Protein AF-A0A9D6YA92-F1 (afdb_monomer_lite)

Radius of gyration: 35.5 Å; chains: 1; bounding box: 103×63×86 Å

Foldseek 3Di:
DPDPPVVVVVVVVVVVVVVVVVVVPPDDDDQPPQVVVVVVLVVCQVVVNDFAKDFDDDPNRTSDIDGHFFLDDDPVDGHGDDPPRDDDPPPVVVVVVVVVVVVCVVVVVFPQQDFQCVPCVVDPPSRVHGNVCVNVVPDDPPDPPVVPPPVPPPPDDPDDDDDDDDDDDDPDDDDPDDDDDDDDDDDDDDDD

pLDDT: mean 71.87, std 22.23, range [30.33, 97.62]

Secondary structure (DSSP, 8-state):
---THHHHHHHHHHHHHHHHHHHTT---PPPP-HHHHHHHHHHHHHTT---EEEEEEETTEEEEEEEESEEEEETTEEEEP-TT-----GGGHHHHHHHHHHHHHHTTS--TT-BGGGT-TTSTTGGG-BHHHHHTT------GGGT-------S---------------TT--------------------

Sequence (192 aa):
MKSPLLFRRLARWVCATLASVAWFTTGFAQAPDKAKLDQFFDRLAEKNKAMGSLAIVKDGTVVYTRAIGFSQINGTGKKPLTAASRFRIGSITKTFTVAMIFQLVEEGKLKLTDTLDKFVPQIPNASKITIAHILAHRRFWTNTSAFTRTPTLPRNSRSPGRAGRFSFSLPGHPLFRSRRRHRINFKSKVRS

Structure (mmCIF, N/CA/C/O backbone):
data_AF-A0A9D6YA92-F1
#
_entry.id   AF-A0A9D6YA92-F1
#
loop_
_atom_site.group_PDB
_atom_site.id
_atom_site.type_symbol
_atom_site.label_atom_id
_atom_site.label_alt_id
_atom_site.label_comp_id
_atom_site.label_asym_id
_atom_site.label_entity_id
_atom_site.label_seq_id
_atom_site.pdbx_PDB_ins_code
_atom_site.Cartn_x
_atom_site.Cartn_y
_atom_site.Cartn_z
_atom_site.occupancy
_atom_site.B_iso_or_equiv
_atom_site.auth_seq_id
_atom_site.auth_comp_id
_atom_site.auth_asym_id
_atom_site.auth_atom_id
_atom_site.pdbx_PDB_model_num
ATOM 1 N N . MET A 1 1 ? -53.532 -23.625 -45.185 1.00 50.09 1 MET A N 1
ATOM 2 C CA . MET A 1 1 ? -52.080 -23.832 -45.405 1.00 50.09 1 MET A CA 1
ATOM 3 C C . MET A 1 1 ? -51.395 -22.474 -45.537 1.00 50.09 1 MET A C 1
ATOM 5 O O . MET A 1 1 ? -51.577 -21.813 -46.547 1.00 50.09 1 MET A O 1
ATOM 9 N N . LYS A 1 2 ? -50.692 -22.000 -44.496 1.00 51.19 2 LYS A N 1
ATOM 10 C CA . LYS A 1 2 ? -49.964 -20.715 -44.522 1.00 51.19 2 LYS A CA 1
ATOM 11 C C . LYS A 1 2 ? -48.587 -20.945 -45.158 1.00 51.19 2 LYS A C 1
ATOM 13 O O . LYS A 1 2 ? -47.850 -21.824 -44.726 1.00 51.19 2 LYS A O 1
ATOM 18 N N . SER A 1 3 ? -48.283 -20.206 -46.221 1.00 57.00 3 SER A N 1
ATOM 19 C CA . SER A 1 3 ? -47.127 -20.426 -47.097 1.00 57.00 3 SER A CA 1
ATOM 20 C C . SER A 1 3 ? -45.773 -20.331 -46.357 1.00 57.00 3 SER A C 1
ATOM 22 O O . SER A 1 3 ? -45.516 -19.307 -45.714 1.00 57.00 3 SER A O 1
ATOM 24 N N . PRO A 1 4 ? -44.859 -21.311 -46.514 1.00 64.31 4 PRO A N 1
ATOM 25 C CA . PRO A 1 4 ? -43.571 -21.396 -45.799 1.00 64.31 4 PRO A CA 1
ATOM 26 C C . PRO A 1 4 ? -42.552 -20.300 -46.175 1.00 64.31 4 PRO A C 1
ATOM 28 O O . PRO A 1 4 ? -41.481 -20.192 -45.578 1.00 64.31 4 PRO A O 1
ATOM 31 N N . LEU A 1 5 ? -42.872 -19.460 -47.162 1.00 61.38 5 LEU A N 1
ATOM 32 C CA . LEU A 1 5 ? -41.989 -18.409 -47.671 1.00 61.38 5 LEU A CA 1
ATOM 33 C C . LEU A 1 5 ? -41.922 -17.172 -46.758 1.00 61.38 5 LEU A C 1
ATOM 35 O O . LEU A 1 5 ? -40.877 -16.526 -46.693 1.00 61.38 5 LEU A O 1
ATOM 39 N N . LEU A 1 6 ? -42.990 -16.867 -46.010 1.00 61.12 6 LEU A N 1
ATOM 40 C CA . LEU A 1 6 ? -43.020 -15.730 -45.075 1.00 61.12 6 LEU A CA 1
ATOM 41 C C . LEU A 1 6 ? -42.161 -15.986 -43.827 1.00 61.12 6 LEU A C 1
ATOM 43 O O . LEU A 1 6 ? -41.454 -15.088 -43.373 1.00 61.12 6 LEU A O 1
ATOM 47 N N . PHE A 1 7 ? -42.133 -17.229 -43.338 1.00 59.91 7 PHE A N 1
ATOM 48 C CA . PHE A 1 7 ? -41.326 -17.632 -42.181 1.00 59.91 7 PHE A CA 1
ATOM 49 C C . PHE A 1 7 ? -39.818 -17.513 -42.458 1.00 59.91 7 PHE A C 1
ATOM 51 O O . PHE A 1 7 ? -39.062 -17.002 -41.636 1.00 59.91 7 PHE A O 1
ATOM 58 N N . ARG A 1 8 ? -39.384 -17.879 -43.674 1.00 62.69 8 ARG A N 1
ATOM 59 C CA . ARG A 1 8 ? -37.981 -17.742 -44.110 1.00 62.69 8 ARG A CA 1
ATOM 60 C C . ARG A 1 8 ? -37.545 -16.284 -44.261 1.00 62.69 8 ARG A C 1
ATOM 62 O O . ARG A 1 8 ? -36.366 -15.985 -44.089 1.00 62.69 8 ARG A O 1
ATOM 69 N N . ARG A 1 9 ? -38.476 -15.382 -44.593 1.00 65.12 9 ARG A N 1
ATOM 70 C CA . ARG A 1 9 ? -38.207 -13.941 -44.684 1.00 65.12 9 ARG A CA 1
ATOM 71 C C . ARG A 1 9 ? -38.096 -13.317 -43.295 1.00 65.12 9 ARG A C 1
ATOM 73 O O . ARG A 1 9 ? -37.108 -12.637 -43.052 1.00 65.12 9 ARG A O 1
ATOM 80 N N . LEU A 1 10 ? -39.014 -13.618 -42.373 1.00 66.88 10 LEU A N 1
ATOM 81 C CA . LEU A 1 10 ? -38.940 -13.123 -40.991 1.00 66.88 10 LEU A CA 1
ATOM 82 C C . LEU A 1 10 ? -37.671 -13.597 -40.264 1.00 66.88 10 LEU A C 1
ATOM 84 O O . LEU A 1 10 ? -37.001 -12.796 -39.621 1.00 66.88 10 LEU A O 1
ATOM 88 N N . ALA A 1 11 ? -37.296 -14.870 -40.429 1.00 71.69 11 ALA A N 1
ATOM 89 C CA . ALA A 1 11 ? -36.099 -15.433 -39.803 1.00 71.69 11 ALA A CA 1
ATOM 90 C C . ALA A 1 11 ? -34.804 -14.714 -40.231 1.00 71.69 11 ALA A C 1
ATOM 92 O O . ALA A 1 11 ? -33.915 -14.510 -39.409 1.00 71.69 11 ALA A O 1
ATOM 93 N N . ARG A 1 12 ? -34.707 -14.259 -41.492 1.00 69.31 12 ARG A N 1
ATOM 94 C CA . ARG A 1 12 ? -33.544 -13.485 -41.966 1.00 69.31 12 ARG A CA 1
ATOM 95 C C . ARG A 1 12 ? -33.445 -12.109 -41.317 1.00 69.31 12 ARG A C 1
ATOM 97 O O . ARG A 1 12 ? -32.342 -11.703 -40.975 1.00 69.31 12 ARG A O 1
ATOM 104 N N . TRP A 1 13 ? -34.566 -11.412 -41.131 1.00 74.62 13 TRP A N 1
ATOM 105 C CA . TRP A 1 13 ? -34.573 -10.101 -40.474 1.00 74.62 13 TRP A CA 1
ATOM 106 C C . TRP A 1 13 ? -34.224 -10.215 -38.989 1.00 74.62 13 TRP A C 1
ATOM 108 O O . TRP A 1 13 ? -33.418 -9.430 -38.505 1.00 74.62 13 TRP A O 1
ATOM 118 N N . VAL A 1 14 ? -34.727 -11.245 -38.300 1.00 77.94 14 VAL A N 1
ATOM 119 C CA . VAL A 1 14 ? -34.400 -11.506 -36.887 1.00 77.94 14 VAL A CA 1
ATOM 120 C C . VAL A 1 14 ? -32.915 -11.844 -36.704 1.00 77.94 14 VAL A C 1
ATOM 122 O O . VAL A 1 14 ? -32.256 -11.270 -35.835 1.00 77.94 14 VAL A O 1
ATOM 125 N N . CYS A 1 15 ? -32.347 -12.709 -37.554 1.00 72.62 15 CYS A N 1
ATOM 126 C CA . CYS A 1 15 ? -30.909 -12.995 -37.534 1.00 72.62 15 CYS A CA 1
ATOM 127 C C . CYS A 1 15 ? -30.061 -11.757 -37.865 1.00 72.62 15 CYS A C 1
ATOM 129 O O . CYS A 1 15 ? -29.029 -11.550 -37.232 1.00 72.62 15 CYS A O 1
ATOM 131 N N . ALA A 1 16 ? -30.500 -10.913 -38.804 1.00 71.94 16 ALA A N 1
ATOM 132 C CA . ALA A 1 16 ? -29.797 -9.677 -39.146 1.00 71.94 16 ALA A CA 1
ATOM 133 C C . ALA A 1 16 ? -29.812 -8.663 -37.989 1.00 71.94 16 ALA A C 1
ATOM 135 O O . ALA A 1 16 ? -28.775 -8.076 -37.684 1.00 71.94 16 ALA A O 1
ATOM 136 N N . THR A 1 17 ? -30.941 -8.510 -37.286 1.00 73.31 17 THR A N 1
ATOM 137 C CA . THR A 1 17 ? -31.027 -7.624 -36.113 1.00 73.31 17 THR A CA 1
ATOM 138 C C . THR A 1 17 ? -30.198 -8.135 -34.936 1.00 73.31 17 THR A C 1
ATOM 140 O O . THR A 1 17 ? -29.524 -7.352 -34.267 1.00 73.31 17 THR A O 1
ATOM 143 N N . LEU A 1 18 ? -30.176 -9.454 -34.712 1.00 69.19 18 LEU A N 1
ATOM 144 C CA . LEU A 1 18 ? -29.348 -10.067 -33.670 1.00 69.19 18 LEU A CA 1
ATOM 145 C C . LEU A 1 18 ? -27.850 -9.908 -33.970 1.00 69.19 18 LEU A C 1
ATOM 147 O O . LEU A 1 18 ? -27.077 -9.613 -33.061 1.00 69.19 18 LEU A O 1
ATOM 151 N N . ALA A 1 19 ? -27.444 -10.015 -35.238 1.00 68.69 19 ALA A N 1
ATOM 152 C CA . ALA A 1 19 ? -26.062 -9.773 -35.651 1.00 68.69 19 ALA A CA 1
ATOM 153 C C . ALA A 1 19 ? -25.646 -8.299 -35.477 1.00 68.69 19 ALA A C 1
ATOM 155 O O . ALA A 1 19 ? -24.545 -8.028 -35.001 1.00 68.69 19 ALA A O 1
ATOM 156 N N . SER A 1 20 ? -26.531 -7.339 -35.778 1.00 64.25 20 SER A N 1
ATOM 157 C CA . SER A 1 20 ? -26.229 -5.911 -35.591 1.00 64.25 20 SER A CA 1
ATOM 158 C C . SER A 1 20 ? -26.090 -5.498 -34.123 1.00 64.25 20 SER A C 1
ATOM 160 O O . SER A 1 20 ? -25.246 -4.664 -33.803 1.00 64.25 20 SER A O 1
ATOM 162 N N . VAL A 1 21 ? -26.867 -6.106 -33.218 1.00 68.50 21 VAL A N 1
ATOM 163 C CA . VAL A 1 21 ? -26.756 -5.846 -31.772 1.00 68.50 21 VAL A CA 1
ATOM 164 C C . VAL A 1 21 ? -25.451 -6.426 -31.215 1.00 68.50 21 VAL A C 1
ATOM 166 O O . VAL A 1 21 ? -24.813 -5.788 -30.382 1.00 68.50 21 VAL A O 1
ATOM 169 N N . ALA A 1 22 ? -24.998 -7.576 -31.726 1.00 63.50 22 ALA A N 1
ATOM 170 C CA . ALA A 1 22 ? -23.736 -8.194 -31.316 1.00 63.50 22 ALA A CA 1
ATOM 171 C C . ALA A 1 22 ? -22.486 -7.397 -31.746 1.00 63.50 22 ALA A C 1
ATOM 173 O O . ALA A 1 22 ? -21.463 -7.446 -31.064 1.00 63.50 22 ALA A O 1
ATOM 174 N N . TRP A 1 23 ? -22.553 -6.631 -32.840 1.00 62.88 23 TRP A N 1
ATOM 175 C CA . TRP A 1 23 ? -21.451 -5.754 -33.262 1.00 62.88 23 TRP A CA 1
ATOM 176 C C . TRP A 1 23 ? -21.358 -4.445 -32.473 1.00 62.88 23 TRP A C 1
ATOM 178 O O . TRP A 1 23 ? -20.288 -3.845 -32.423 1.00 62.88 23 TRP A O 1
ATOM 188 N N . PHE A 1 24 ? -22.436 -4.007 -31.820 1.00 64.06 24 PHE A N 1
ATOM 189 C CA . PHE A 1 24 ? -22.442 -2.739 -31.084 1.00 64.06 24 PHE A CA 1
ATOM 190 C C . PHE A 1 24 ? -21.784 -2.824 -29.694 1.00 64.06 24 PHE A C 1
ATOM 192 O O . PHE A 1 24 ? -21.493 -1.793 -29.092 1.00 64.06 24 PHE A O 1
ATOM 199 N N . THR A 1 25 ? -21.527 -4.029 -29.169 1.00 61.47 25 THR A N 1
ATOM 200 C CA . THR A 1 25 ? -21.080 -4.221 -27.776 1.00 61.47 25 THR A CA 1
ATOM 201 C C . THR A 1 25 ? -19.579 -4.445 -27.600 1.00 61.47 25 THR A C 1
ATOM 203 O O . THR A 1 25 ? -19.129 -4.658 -26.474 1.00 61.47 25 THR A O 1
ATOM 206 N N . THR A 1 26 ? -18.759 -4.372 -28.653 1.00 62.34 26 THR A N 1
ATOM 207 C CA . THR A 1 26 ? -17.296 -4.390 -28.489 1.00 62.34 26 THR A CA 1
ATOM 208 C C . THR A 1 26 ? -16.797 -3.014 -28.053 1.00 62.34 26 THR A C 1
ATOM 210 O O . THR A 1 26 ? -16.292 -2.225 -28.849 1.00 62.34 26 THR A O 1
ATOM 213 N N . GLY A 1 27 ? -16.954 -2.715 -26.764 1.00 63.38 27 GLY A N 1
ATOM 214 C CA . GLY A 1 27 ? -16.280 -1.589 -26.131 1.00 63.38 27 GLY A CA 1
ATOM 215 C C . GLY A 1 27 ? -14.774 -1.847 -26.088 1.00 63.38 27 GLY A C 1
ATOM 216 O O . GLY A 1 27 ? -14.314 -2.764 -25.409 1.00 63.38 27 GLY A O 1
ATOM 217 N N . PHE A 1 28 ? -13.992 -1.045 -26.809 1.00 64.31 28 PHE A N 1
ATOM 218 C CA . PHE A 1 28 ? -12.535 -1.070 -26.704 1.00 64.31 28 PHE A CA 1
ATOM 219 C C . PHE A 1 28 ? -12.118 -0.576 -25.315 1.00 64.31 28 PHE A C 1
ATOM 221 O O . PHE A 1 28 ? -12.141 0.620 -25.027 1.00 64.31 28 PHE A O 1
ATOM 228 N N . ALA A 1 29 ? -11.708 -1.494 -24.442 1.00 65.69 29 ALA A N 1
ATOM 229 C CA . ALA A 1 29 ? -10.988 -1.128 -23.233 1.00 65.69 29 ALA A CA 1
ATOM 230 C C . ALA A 1 29 ? -9.617 -0.562 -23.638 1.00 65.69 29 ALA A C 1
ATOM 232 O O . ALA A 1 29 ? -8.821 -1.255 -24.273 1.00 65.69 29 ALA A O 1
ATOM 233 N N . GLN A 1 30 ? -9.327 0.691 -23.281 1.00 69.56 30 GLN A N 1
ATOM 234 C CA . GLN A 1 30 ? -8.030 1.292 -23.588 1.00 69.56 30 GLN A CA 1
ATOM 235 C C . GLN A 1 30 ? -6.924 0.576 -22.802 1.00 69.56 30 GLN A C 1
ATOM 237 O O . GLN A 1 30 ? -6.928 0.541 -21.569 1.00 69.56 30 GLN A O 1
ATOM 242 N N . ALA A 1 31 ? -5.984 -0.033 -23.525 1.00 71.12 31 ALA A N 1
ATOM 243 C CA . ALA A 1 31 ? -4.756 -0.543 -22.937 1.00 71.12 31 ALA A CA 1
ATOM 244 C C . ALA A 1 31 ? -3.840 0.638 -22.565 1.00 71.12 31 ALA A C 1
ATOM 246 O O . ALA A 1 31 ? -3.835 1.648 -23.274 1.00 71.12 31 ALA A O 1
ATOM 247 N N . PRO A 1 32 ? -3.061 0.541 -21.473 1.00 74.06 32 PRO A N 1
ATOM 248 C CA . PRO A 1 32 ? -2.105 1.583 -21.126 1.00 74.06 32 PRO A CA 1
ATOM 249 C C . PRO A 1 32 ? -1.083 1.760 -22.257 1.00 74.06 32 PRO A C 1
ATOM 251 O O . PRO A 1 32 ? -0.424 0.803 -22.667 1.00 74.06 32 PRO A O 1
ATOM 254 N N . ASP A 1 33 ? -0.955 2.992 -22.751 1.00 87.81 33 ASP A N 1
ATOM 255 C CA . ASP A 1 33 ? 0.000 3.361 -23.797 1.00 87.81 33 ASP A CA 1
ATOM 256 C C . ASP A 1 33 ? 1.423 3.372 -23.219 1.00 87.81 33 ASP A C 1
ATOM 258 O O . ASP A 1 33 ? 1.876 4.347 -22.609 1.00 87.81 33 ASP A O 1
ATOM 262 N N . LYS A 1 34 ? 2.112 2.239 -23.376 1.00 89.19 34 LYS A N 1
ATOM 263 C CA . LYS A 1 34 ? 3.452 2.008 -22.823 1.00 89.19 34 LYS A CA 1
ATOM 264 C C . LYS A 1 34 ? 4.466 3.012 -23.366 1.00 89.19 34 LYS A C 1
ATOM 266 O O . LYS A 1 34 ? 5.259 3.528 -22.590 1.00 89.19 34 LYS A O 1
ATOM 271 N N . ALA A 1 35 ? 4.380 3.362 -24.651 1.00 90.06 35 ALA A N 1
ATOM 272 C CA . ALA A 1 35 ? 5.329 4.266 -25.295 1.00 90.06 35 ALA A CA 1
ATOM 273 C C . ALA A 1 35 ? 5.272 5.680 -24.697 1.00 90.06 35 ALA A C 1
ATOM 275 O O . ALA A 1 35 ? 6.306 6.302 -24.451 1.00 90.06 35 ALA A O 1
ATOM 276 N N . LYS A 1 36 ? 4.067 6.180 -24.392 1.00 90.31 36 LYS A N 1
ATOM 277 C CA . LYS A 1 36 ? 3.909 7.472 -23.706 1.00 90.31 36 LYS A CA 1
ATOM 278 C C . LYS A 1 36 ? 4.436 7.440 -22.274 1.00 90.31 36 LYS A C 1
ATOM 280 O O . LYS A 1 36 ? 5.034 8.421 -21.828 1.00 90.31 36 LYS A O 1
ATOM 285 N N . LEU A 1 37 ? 4.215 6.337 -21.553 1.00 91.44 37 LEU A N 1
ATOM 286 C CA . LEU A 1 37 ? 4.753 6.155 -20.203 1.00 91.44 37 LEU A CA 1
ATOM 287 C C . LEU A 1 37 ? 6.281 6.110 -20.228 1.00 91.44 37 LEU A C 1
ATOM 289 O O . LEU A 1 37 ? 6.913 6.808 -19.438 1.00 91.44 37 LEU A O 1
ATOM 293 N N . ASP A 1 38 ? 6.863 5.367 -21.165 1.00 91.75 38 ASP A N 1
ATOM 294 C CA . ASP A 1 38 ? 8.307 5.291 -21.350 1.00 91.75 38 ASP A CA 1
ATOM 295 C C . ASP A 1 38 ? 8.891 6.682 -21.595 1.00 91.75 38 ASP A C 1
ATOM 297 O O . ASP A 1 38 ? 9.701 7.150 -20.798 1.00 91.75 38 ASP A O 1
ATOM 301 N N . GLN A 1 39 ? 8.364 7.416 -22.580 1.00 92.62 39 GLN A N 1
ATOM 302 C CA . GLN A 1 39 ? 8.802 8.780 -22.886 1.00 92.62 39 GLN A CA 1
ATOM 303 C C . GLN A 1 39 ? 8.660 9.742 -21.690 1.00 92.62 39 GLN A C 1
ATOM 305 O O . GLN A 1 39 ? 9.427 10.698 -21.536 1.00 92.62 39 GLN A O 1
ATOM 310 N N . PHE A 1 40 ? 7.653 9.545 -20.841 1.00 91.06 40 PHE A N 1
ATOM 311 C CA . PHE A 1 40 ? 7.487 10.333 -19.624 1.00 91.06 40 PHE A CA 1
ATOM 312 C C . PHE A 1 40 ? 8.578 10.020 -18.591 1.00 91.06 40 PHE A C 1
ATOM 314 O O . PHE A 1 40 ? 9.211 10.943 -18.074 1.00 91.06 40 PHE A O 1
ATOM 321 N N . PHE A 1 41 ? 8.835 8.739 -18.315 1.00 91.50 41 PHE A N 1
ATOM 322 C CA . PHE A 1 41 ? 9.861 8.329 -17.354 1.00 91.50 41 PHE A CA 1
ATOM 323 C C . PHE A 1 41 ? 11.282 8.592 -17.855 1.00 91.50 41 PHE A C 1
ATOM 325 O O . PHE A 1 41 ? 12.131 8.956 -17.043 1.00 91.50 41 PHE A O 1
ATOM 332 N N . ASP A 1 42 ? 11.524 8.501 -19.163 1.00 90.50 42 ASP A N 1
ATOM 333 C CA . ASP A 1 42 ? 12.780 8.901 -19.802 1.00 90.50 42 ASP A CA 1
ATOM 334 C C . ASP A 1 42 ? 13.070 10.382 -19.555 1.00 90.50 42 ASP A C 1
ATOM 336 O O . ASP A 1 42 ? 14.108 10.724 -18.991 1.00 90.50 42 ASP A O 1
ATOM 340 N N . ARG A 1 43 ? 12.100 11.269 -19.815 1.00 91.62 43 ARG A N 1
ATOM 341 C CA . ARG A 1 43 ? 12.255 12.709 -19.542 1.00 91.62 43 ARG A CA 1
ATOM 342 C C . ARG A 1 43 ? 12.495 13.024 -18.062 1.00 91.62 43 ARG A C 1
ATOM 344 O O . ARG A 1 43 ? 13.197 13.986 -17.742 1.00 91.62 43 ARG A O 1
ATOM 351 N N . LEU A 1 44 ? 11.908 12.253 -17.145 1.00 89.88 44 LEU A N 1
ATOM 352 C CA . LEU A 1 44 ? 12.159 12.404 -15.707 1.00 89.88 44 LEU A CA 1
ATOM 353 C C . LEU A 1 44 ? 13.557 11.918 -15.305 1.00 89.88 44 LEU A C 1
ATOM 355 O O . LEU A 1 44 ? 14.189 12.544 -14.446 1.00 89.88 44 LEU A O 1
ATOM 359 N N . ALA A 1 45 ? 14.028 10.831 -15.917 1.00 87.88 45 ALA A N 1
ATOM 360 C CA . ALA A 1 45 ? 15.349 10.266 -15.683 1.00 87.88 45 ALA A CA 1
ATOM 361 C C . ALA A 1 45 ? 16.454 11.185 -16.225 1.00 87.88 45 ALA A C 1
ATOM 363 O O . ALA A 1 45 ? 17.377 11.517 -15.484 1.00 87.88 45 ALA A O 1
ATOM 364 N N . GLU A 1 46 ? 16.315 11.678 -17.460 1.00 88.56 46 GLU A N 1
ATOM 365 C CA . GLU A 1 46 ? 17.246 12.624 -18.095 1.00 88.56 46 GLU A CA 1
ATOM 366 C C . GLU A 1 46 ? 17.443 13.888 -17.252 1.00 88.56 46 GLU A C 1
ATOM 368 O O . GLU A 1 46 ? 18.563 14.355 -17.044 1.00 88.56 46 GLU A O 1
ATOM 373 N N . LYS A 1 47 ? 16.351 14.428 -16.697 1.00 88.75 47 LYS A N 1
ATOM 374 C CA . LYS A 1 47 ? 16.388 15.631 -15.852 1.00 88.75 47 LYS A CA 1
ATOM 375 C C . LYS A 1 47 ? 16.781 15.351 -14.396 1.00 88.75 47 LYS A C 1
ATOM 377 O O . LYS A 1 47 ? 16.722 16.271 -13.579 1.00 88.75 47 LYS A O 1
ATOM 382 N N . ASN A 1 48 ? 17.143 14.110 -14.053 1.00 83.69 48 ASN A N 1
ATOM 383 C CA . ASN A 1 48 ? 17.423 13.652 -12.686 1.00 83.69 48 ASN A CA 1
ATOM 384 C C . ASN A 1 48 ? 16.324 14.056 -11.677 1.00 83.69 48 ASN A C 1
ATOM 386 O O . ASN A 1 48 ? 16.610 14.403 -10.531 1.00 83.69 48 ASN A O 1
ATOM 390 N N . LYS A 1 49 ? 15.054 14.063 -12.106 1.00 87.69 49 LYS A N 1
ATOM 391 C CA . LYS A 1 49 ? 13.908 14.482 -11.277 1.00 87.69 49 LYS A CA 1
ATOM 392 C C . LYS A 1 49 ? 13.256 13.327 -10.526 1.00 87.69 49 LYS A C 1
ATOM 394 O O . LYS A 1 49 ? 12.554 13.578 -9.550 1.00 87.69 49 LYS A O 1
ATOM 399 N N . ALA A 1 50 ? 13.471 12.089 -10.967 1.00 85.56 50 ALA A N 1
ATOM 400 C CA . ALA A 1 50 ? 12.907 10.907 -10.331 1.00 85.56 50 ALA A CA 1
ATOM 401 C C . ALA A 1 50 ? 13.869 9.716 -10.382 1.00 85.56 50 ALA A C 1
ATOM 403 O O . ALA A 1 50 ? 14.642 9.550 -11.324 1.00 85.56 50 ALA A O 1
ATOM 404 N N . MET A 1 51 ? 13.783 8.871 -9.357 1.00 87.25 51 MET A N 1
ATOM 405 C CA . MET A 1 51 ? 14.467 7.586 -9.256 1.00 87.25 51 MET A CA 1
ATOM 406 C C . MET A 1 51 ? 13.509 6.597 -8.595 1.00 87.25 51 MET A C 1
ATOM 408 O O . MET A 1 51 ? 12.851 6.949 -7.616 1.00 87.25 51 MET A O 1
ATOM 412 N N . GLY A 1 52 ? 13.421 5.372 -9.101 1.00 88.69 52 GLY A N 1
ATOM 413 C CA . GLY A 1 52 ? 12.509 4.373 -8.555 1.00 88.69 52 GLY A CA 1
ATOM 414 C C . GLY A 1 52 ? 12.047 3.343 -9.575 1.00 88.69 52 GLY A C 1
ATOM 415 O O . GLY A 1 52 ? 12.367 3.423 -10.760 1.00 88.69 52 GLY A O 1
ATOM 416 N N . SER A 1 53 ? 11.311 2.352 -9.077 1.00 90.69 53 SER A N 1
ATOM 417 C CA . SER A 1 53 ? 10.689 1.301 -9.880 1.00 90.69 53 SER A CA 1
ATOM 418 C C . SER A 1 53 ? 9.173 1.445 -9.816 1.00 90.69 53 SER A C 1
ATOM 420 O O . SER A 1 53 ? 8.627 1.767 -8.760 1.00 90.69 53 SER A O 1
ATOM 422 N N . LEU A 1 54 ? 8.506 1.199 -10.936 1.00 90.50 54 LEU A N 1
ATOM 423 C CA . LEU A 1 54 ? 7.061 1.235 -11.092 1.00 90.50 54 LEU A CA 1
ATOM 424 C C . LEU A 1 54 ? 6.594 -0.051 -11.770 1.00 90.50 54 LEU A C 1
ATOM 426 O O . LEU A 1 54 ? 7.196 -0.495 -12.747 1.00 90.50 54 LEU A O 1
ATOM 430 N N . ALA A 1 55 ? 5.480 -0.596 -11.292 1.00 91.38 55 ALA A N 1
ATOM 431 C CA . ALA A 1 55 ? 4.744 -1.657 -11.960 1.00 91.38 55 ALA A CA 1
ATOM 432 C C . ALA A 1 55 ? 3.254 -1.298 -11.994 1.00 91.38 55 ALA A C 1
ATOM 434 O O . ALA A 1 55 ? 2.712 -0.810 -11.003 1.00 91.38 55 ALA A O 1
ATOM 435 N N . ILE A 1 56 ? 2.601 -1.543 -13.128 1.00 91.50 56 ILE A N 1
ATOM 436 C CA . ILE A 1 56 ? 1.149 -1.433 -13.284 1.00 91.50 56 ILE A CA 1
ATOM 437 C C . ILE A 1 56 ? 0.609 -2.849 -13.432 1.00 91.50 56 ILE A C 1
ATOM 439 O O . ILE A 1 56 ? 1.059 -3.602 -14.299 1.00 91.50 56 ILE A O 1
ATOM 443 N N . VAL A 1 57 ? -0.352 -3.199 -12.583 1.00 92.19 57 VAL A N 1
ATOM 444 C CA . VAL A 1 57 ? -0.997 -4.513 -12.560 1.00 92.19 57 VAL A CA 1
ATOM 445 C C . 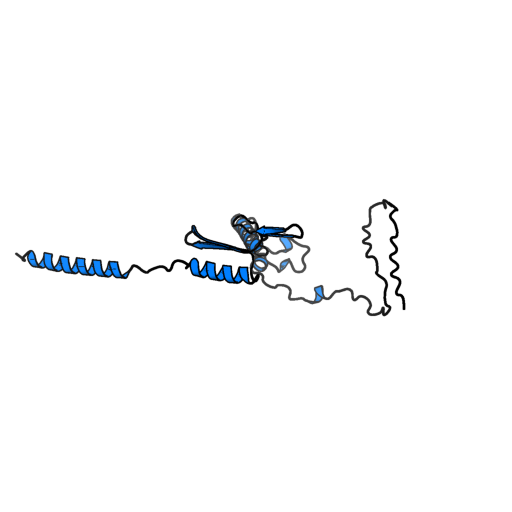VAL A 1 57 ? -2.465 -4.334 -12.923 1.00 92.19 57 VAL A C 1
ATOM 447 O O . VAL A 1 57 ? -3.137 -3.478 -12.351 1.00 92.19 57 VAL A O 1
ATOM 450 N N . LYS A 1 58 ? -2.956 -5.129 -13.873 1.00 91.31 58 LYS A N 1
ATOM 451 C CA . LYS A 1 58 ? -4.361 -5.177 -14.283 1.00 91.31 58 LYS A CA 1
ATOM 452 C C . LYS A 1 58 ? -4.799 -6.638 -14.341 1.00 91.31 58 LYS A C 1
ATOM 454 O O . LYS A 1 58 ? -4.075 -7.469 -14.884 1.00 91.31 58 LYS A O 1
ATOM 459 N N . ASP A 1 59 ? -5.945 -6.946 -13.742 1.00 92.12 59 ASP A N 1
ATOM 460 C CA . ASP A 1 59 ? -6.523 -8.299 -13.722 1.00 92.12 59 ASP A CA 1
ATOM 461 C C . ASP A 1 59 ? -5.527 -9.369 -13.220 1.00 92.12 59 ASP A C 1
ATOM 463 O O . ASP A 1 59 ? -5.398 -10.453 -13.778 1.00 92.12 59 ASP A O 1
ATOM 467 N N . GLY A 1 60 ? -4.740 -9.028 -12.189 1.00 92.50 60 GLY A N 1
ATOM 468 C CA . GLY A 1 60 ? -3.708 -9.903 -11.612 1.00 92.50 60 GLY A CA 1
ATOM 469 C C . GLY A 1 60 ? -2.425 -10.042 -12.444 1.00 92.50 60 GLY A C 1
ATOM 470 O O . GLY A 1 60 ? -1.468 -10.663 -11.987 1.00 92.50 60 GLY A O 1
ATOM 471 N N . THR A 1 61 ? -2.362 -9.432 -13.629 1.00 91.62 61 THR A N 1
ATOM 472 C CA . THR A 1 61 ? -1.208 -9.497 -14.536 1.00 91.62 61 THR A CA 1
ATOM 473 C C . THR A 1 61 ? -0.449 -8.177 -14.590 1.00 91.62 61 THR A C 1
ATOM 475 O O . THR A 1 61 ? -1.034 -7.092 -14.580 1.00 91.62 61 THR A O 1
ATOM 478 N N . VAL A 1 62 ? 0.881 -8.244 -14.644 1.00 90.25 62 VAL A N 1
ATOM 479 C CA . VAL A 1 62 ? 1.719 -7.047 -14.772 1.00 90.25 62 VAL A CA 1
ATOM 480 C C . VAL A 1 62 ? 1.685 -6.577 -16.226 1.00 90.25 62 VAL A C 1
ATOM 482 O O . VAL A 1 62 ? 2.228 -7.232 -17.111 1.00 90.25 62 VAL A O 1
ATOM 485 N N . VAL A 1 63 ? 1.056 -5.430 -16.483 1.00 91.56 63 VAL A N 1
ATOM 486 C CA . VAL A 1 63 ? 0.894 -4.881 -17.841 1.00 91.56 63 VAL A CA 1
ATOM 487 C C . VAL A 1 63 ? 2.026 -3.934 -18.243 1.00 91.56 63 VAL A C 1
ATOM 489 O O . VAL A 1 63 ? 2.260 -3.727 -19.436 1.00 91.56 63 VAL A O 1
ATOM 492 N N . TYR A 1 64 ? 2.749 -3.374 -17.270 1.00 91.00 64 TYR A N 1
ATOM 493 C CA . TYR A 1 64 ? 3.866 -2.458 -17.498 1.00 91.00 64 TYR A CA 1
ATOM 494 C C . TYR A 1 64 ? 4.822 -2.442 -16.300 1.00 91.00 64 TYR A C 1
ATOM 496 O O . TYR A 1 64 ? 4.373 -2.439 -15.154 1.00 91.00 64 TYR A O 1
ATOM 504 N N . THR A 1 65 ? 6.129 -2.384 -16.559 1.00 91.44 65 THR A N 1
ATOM 505 C CA . THR A 1 65 ? 7.175 -2.228 -15.537 1.00 91.44 65 THR A CA 1
ATOM 506 C C . THR A 1 65 ? 8.251 -1.276 -16.022 1.00 91.44 65 THR A C 1
ATOM 508 O O . THR A 1 65 ? 8.695 -1.393 -17.161 1.00 91.44 65 THR A O 1
ATOM 511 N N . ARG A 1 66 ? 8.737 -0.401 -15.144 1.00 89.75 66 ARG A N 1
ATOM 512 C CA . ARG A 1 66 ? 9.809 0.541 -15.461 1.00 89.75 66 ARG A CA 1
ATOM 513 C C . ARG A 1 66 ? 10.683 0.789 -14.243 1.00 89.75 66 ARG A C 1
ATOM 515 O O . ARG A 1 66 ? 10.164 1.053 -13.167 1.00 89.75 66 ARG A O 1
ATOM 522 N N . ALA A 1 67 ? 11.999 0.763 -14.421 1.00 90.75 67 ALA A N 1
ATOM 523 C CA . ALA A 1 67 ? 12.960 1.201 -13.414 1.00 90.75 67 ALA A CA 1
ATOM 524 C C . ALA A 1 67 ? 13.763 2.381 -13.968 1.00 90.75 67 ALA A C 1
ATOM 526 O O . ALA A 1 67 ? 14.243 2.327 -15.099 1.00 90.75 67 ALA A O 1
ATOM 527 N N . ILE A 1 68 ? 13.888 3.449 -13.181 1.00 90.38 68 ILE A N 1
ATOM 528 C CA . ILE A 1 68 ? 14.675 4.635 -13.522 1.00 90.38 68 ILE A CA 1
ATOM 529 C C . ILE A 1 68 ? 15.649 4.982 -12.397 1.00 90.38 68 ILE A C 1
ATOM 531 O O . ILE A 1 68 ? 15.331 4.889 -11.209 1.00 90.38 68 ILE A O 1
ATOM 535 N N . GLY A 1 69 ? 16.851 5.405 -12.779 1.00 87.12 69 GLY A N 1
ATOM 536 C CA . GLY A 1 69 ? 17.904 5.800 -11.851 1.00 87.12 69 GLY A CA 1
ATOM 537 C C . GLY A 1 69 ? 18.715 4.625 -11.300 1.00 87.12 69 GLY A C 1
ATOM 538 O O . GLY A 1 69 ? 18.981 3.635 -11.980 1.00 87.12 69 GLY A O 1
ATOM 539 N N . PHE A 1 70 ? 19.157 4.767 -10.054 1.00 86.56 70 PHE A N 1
ATOM 540 C CA . PHE A 1 70 ? 20.197 3.939 -9.451 1.00 86.56 70 PHE A CA 1
ATOM 541 C C . PHE A 1 70 ? 19.741 3.395 -8.096 1.00 86.56 70 PHE A C 1
ATOM 543 O O . PHE A 1 70 ? 19.180 4.129 -7.286 1.00 86.56 70 PHE A O 1
ATOM 550 N N . SER A 1 71 ? 20.009 2.118 -7.822 1.00 83.81 71 SER A N 1
ATOM 551 C CA . SER A 1 71 ? 19.762 1.511 -6.509 1.00 83.81 71 SER A CA 1
ATOM 552 C C . SER A 1 71 ? 20.773 1.973 -5.459 1.00 83.81 71 SER A C 1
ATOM 554 O O . SER A 1 71 ? 20.497 1.935 -4.264 1.00 83.81 71 SER A O 1
ATOM 556 N N . GLN A 1 72 ? 21.979 2.340 -5.902 1.00 79.31 72 GLN A N 1
ATOM 557 C CA . GLN A 1 72 ? 23.069 2.793 -5.046 1.00 79.31 72 GLN A CA 1
ATOM 558 C C . GLN A 1 72 ? 23.819 3.921 -5.742 1.00 79.31 72 GLN A C 1
ATOM 560 O O . GLN A 1 72 ? 24.183 3.800 -6.912 1.00 79.31 72 GLN A O 1
ATOM 565 N N . ILE A 1 73 ? 24.055 4.996 -4.999 1.00 79.00 73 ILE A N 1
ATOM 566 C CA . ILE A 1 73 ? 24.933 6.097 -5.380 1.00 79.00 73 ILE A CA 1
ATOM 567 C C . ILE A 1 73 ? 25.898 6.258 -4.209 1.00 79.00 73 ILE A C 1
ATOM 569 O O . ILE A 1 73 ? 25.504 6.723 -3.141 1.00 79.00 73 ILE A O 1
ATOM 573 N N . ASN A 1 74 ? 27.135 5.800 -4.372 1.00 79.44 74 ASN A N 1
ATOM 574 C CA . ASN A 1 74 ? 28.192 5.950 -3.375 1.00 79.44 74 ASN A CA 1
ATOM 575 C C . ASN A 1 74 ? 29.484 6.446 -4.045 1.00 79.44 74 ASN A C 1
ATOM 577 O O . ASN A 1 74 ? 29.548 6.594 -5.265 1.00 79.44 74 ASN A O 1
ATOM 581 N N . GLY A 1 75 ? 30.518 6.718 -3.244 1.00 64.38 75 GLY A N 1
ATOM 582 C CA . GLY A 1 75 ? 31.809 7.206 -3.750 1.00 64.38 75 GLY A CA 1
ATOM 583 C C . GLY A 1 75 ? 32.551 6.225 -4.668 1.00 64.38 75 GLY A C 1
ATOM 584 O O . GLY A 1 75 ? 33.498 6.630 -5.329 1.00 64.38 75 GLY A O 1
ATOM 585 N N . THR A 1 76 ? 32.128 4.958 -4.730 1.00 70.06 76 THR A N 1
ATOM 586 C CA . THR A 1 76 ? 32.726 3.901 -5.561 1.00 70.06 76 THR A CA 1
ATOM 587 C C . THR A 1 76 ? 31.945 3.606 -6.843 1.00 70.06 76 THR A C 1
ATOM 589 O O . THR A 1 76 ? 32.428 2.841 -7.673 1.00 70.06 76 THR A O 1
ATOM 592 N N . GLY A 1 77 ? 30.774 4.218 -7.051 1.00 72.06 77 GLY A N 1
ATOM 593 C CA . GLY A 1 77 ? 30.042 4.119 -8.309 1.00 72.06 77 GLY A CA 1
ATOM 594 C C . GLY A 1 77 ? 28.528 4.262 -8.182 1.00 72.06 77 GLY A C 1
ATOM 595 O O . GLY A 1 77 ? 27.956 4.472 -7.109 1.00 72.06 77 GLY A O 1
ATOM 596 N N . LYS A 1 78 ? 27.859 4.143 -9.331 1.00 81.69 78 LYS A N 1
ATOM 597 C CA . LYS A 1 78 ? 26.400 4.127 -9.434 1.00 81.69 78 LYS A CA 1
ATOM 598 C C . LYS A 1 78 ? 25.946 2.745 -9.894 1.00 81.69 78 LYS A C 1
ATOM 600 O O . LYS A 1 78 ? 26.368 2.287 -10.952 1.00 81.69 78 LYS A O 1
ATOM 605 N N . LYS A 1 79 ? 25.074 2.089 -9.126 1.00 83.81 79 LYS A N 1
ATOM 606 C CA . LYS A 1 79 ? 24.471 0.806 -9.520 1.00 83.81 79 LYS A CA 1
ATOM 607 C C . LYS A 1 79 ? 23.089 1.055 -10.122 1.00 83.81 79 LYS A C 1
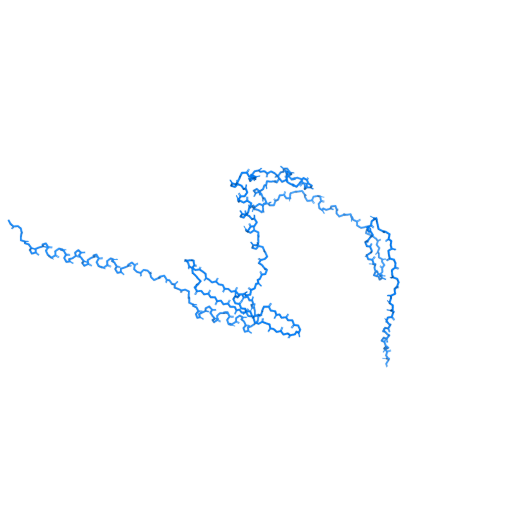ATOM 609 O O . LYS A 1 79 ? 22.261 1.632 -9.414 1.00 83.81 79 LYS A O 1
ATOM 614 N N . PRO A 1 80 ? 22.820 0.660 -11.380 1.00 84.88 80 PRO A N 1
ATOM 615 C CA . PRO A 1 80 ? 21.521 0.885 -12.001 1.00 84.88 80 PRO A CA 1
ATOM 616 C C . PRO A 1 80 ? 20.425 0.139 -11.245 1.00 84.88 80 PRO A C 1
ATOM 618 O O . PRO A 1 80 ? 20.640 -0.945 -10.697 1.00 84.88 80 PRO A O 1
ATOM 621 N N . LEU A 1 81 ? 19.249 0.752 -11.195 1.00 88.25 81 LEU A N 1
ATOM 622 C CA . LEU A 1 81 ? 18.082 0.148 -10.582 1.00 88.25 81 LEU A CA 1
ATOM 623 C C . LEU A 1 81 ? 17.506 -0.942 -11.495 1.00 88.25 81 LEU A C 1
ATOM 625 O O . LEU A 1 81 ? 17.386 -0.758 -12.702 1.00 88.25 81 LEU A O 1
ATOM 629 N N . THR A 1 82 ? 17.109 -2.065 -10.907 1.00 85.25 82 THR A N 1
ATOM 630 C CA . THR A 1 82 ? 16.465 -3.182 -11.616 1.00 85.25 82 THR A CA 1
ATOM 631 C C . THR A 1 82 ? 15.087 -3.473 -11.029 1.00 85.25 82 THR A C 1
ATOM 633 O O . THR A 1 82 ? 14.805 -3.101 -9.889 1.00 85.25 82 THR A O 1
ATOM 636 N N . ALA A 1 83 ? 14.238 -4.198 -11.763 1.00 80.81 83 ALA A N 1
ATOM 637 C CA . ALA A 1 83 ? 12.917 -4.610 -11.275 1.00 80.81 83 ALA A CA 1
ATOM 638 C C . ALA A 1 83 ? 12.977 -5.441 -9.973 1.00 80.81 83 ALA A C 1
ATOM 640 O O . ALA A 1 83 ? 12.062 -5.379 -9.162 1.00 80.81 83 ALA A O 1
ATOM 641 N N . ALA A 1 84 ? 14.078 -6.164 -9.738 1.00 84.44 84 ALA A N 1
ATOM 642 C CA . ALA A 1 84 ? 14.300 -6.962 -8.528 1.00 84.44 84 ALA A CA 1
ATOM 643 C C . ALA A 1 84 ? 14.887 -6.161 -7.345 1.00 84.44 84 ALA A C 1
ATOM 645 O O . ALA A 1 84 ? 15.188 -6.726 -6.290 1.00 84.44 84 ALA A O 1
ATOM 646 N N . SER A 1 85 ? 15.105 -4.854 -7.508 1.00 87.50 85 SER A N 1
ATOM 647 C CA . SER A 1 85 ? 15.675 -4.013 -6.454 1.00 87.50 85 SER A CA 1
ATOM 648 C C . SER A 1 85 ? 14.697 -3.839 -5.289 1.00 87.50 85 SER A C 1
ATOM 650 O O . SER A 1 85 ? 13.506 -3.604 -5.481 1.00 87.50 85 SER A O 1
ATOM 652 N N . ARG A 1 86 ? 15.207 -3.944 -4.056 1.00 87.56 86 ARG A N 1
ATOM 653 C CA . ARG A 1 86 ? 14.407 -3.838 -2.826 1.00 87.56 86 ARG A CA 1
ATOM 654 C C . ARG A 1 86 ? 14.364 -2.399 -2.318 1.00 87.56 86 ARG A C 1
ATOM 656 O O . ARG A 1 86 ? 15.389 -1.720 -2.297 1.00 87.56 86 ARG A O 1
ATOM 663 N N . PHE A 1 87 ? 13.200 -1.979 -1.826 1.00 87.31 87 PHE A N 1
ATOM 664 C CA . PHE A 1 87 ? 12.976 -0.647 -1.260 1.00 87.31 87 PHE A CA 1
ATOM 665 C C . PHE A 1 87 ? 12.452 -0.725 0.172 1.00 87.31 87 PHE A C 1
ATOM 667 O O . PHE A 1 87 ? 11.720 -1.645 0.535 1.00 87.31 87 PHE A O 1
ATOM 674 N N . ARG A 1 88 ? 12.778 0.286 0.984 1.00 88.88 88 ARG A N 1
ATOM 675 C CA . ARG A 1 88 ? 12.092 0.510 2.262 1.00 88.88 88 ARG A CA 1
ATOM 676 C C . ARG A 1 88 ? 10.782 1.234 1.963 1.00 88.88 88 ARG A C 1
ATOM 678 O O . ARG A 1 88 ? 10.799 2.398 1.584 1.00 88.88 88 ARG A O 1
ATOM 685 N N . ILE A 1 89 ? 9.663 0.543 2.144 1.00 90.75 89 ILE A N 1
ATOM 686 C CA . ILE A 1 89 ? 8.323 1.031 1.771 1.00 90.75 89 ILE A CA 1
ATOM 687 C C . ILE A 1 89 ? 7.688 1.989 2.799 1.00 90.75 89 ILE A C 1
ATOM 689 O O . ILE A 1 89 ? 6.620 2.551 2.560 1.00 90.75 89 ILE A O 1
ATOM 693 N N . GLY A 1 90 ? 8.333 2.194 3.953 1.00 92.38 90 GLY A N 1
ATOM 694 C CA . GLY A 1 90 ? 7.923 3.187 4.948 1.00 92.38 90 GLY A CA 1
ATOM 695 C C . GLY A 1 90 ? 6.494 2.978 5.457 1.00 92.38 90 GLY A C 1
ATOM 696 O O . GLY A 1 90 ? 6.142 1.900 5.922 1.00 92.38 90 GLY A O 1
ATOM 697 N N . SER A 1 91 ? 5.655 4.016 5.390 1.00 94.50 91 SER A N 1
ATOM 698 C CA . SER A 1 91 ? 4.286 3.979 5.931 1.00 94.50 91 SER A CA 1
ATOM 699 C C . SER A 1 91 ? 3.362 2.948 5.282 1.00 94.50 91 SER A C 1
ATOM 701 O O . SER A 1 91 ? 2.355 2.619 5.904 1.00 94.50 91 SER A O 1
ATOM 703 N N . ILE A 1 92 ? 3.714 2.381 4.123 1.00 92.69 92 ILE A N 1
ATOM 704 C CA . ILE A 1 92 ? 2.987 1.235 3.556 1.00 92.69 92 ILE A CA 1
ATOM 705 C C . ILE A 1 92 ? 3.014 0.052 4.538 1.00 92.69 92 ILE A C 1
ATOM 707 O O . ILE A 1 92 ? 2.036 -0.670 4.646 1.00 92.69 92 ILE A O 1
ATOM 711 N N . THR A 1 93 ? 4.055 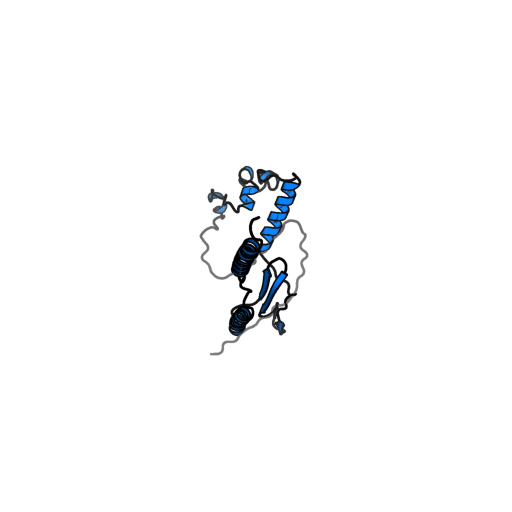-0.097 5.365 1.00 95.31 93 THR A N 1
ATOM 712 C CA . THR A 1 93 ? 4.103 -1.127 6.417 1.00 95.31 93 THR A CA 1
ATOM 713 C C . THR A 1 93 ? 2.902 -1.076 7.377 1.00 95.31 93 THR A C 1
ATOM 715 O O . THR A 1 93 ? 2.500 -2.115 7.891 1.00 95.31 93 THR A O 1
ATOM 718 N N . LYS A 1 94 ? 2.271 0.092 7.589 1.00 93.69 94 LYS A N 1
ATOM 719 C CA . LYS A 1 94 ? 1.107 0.212 8.484 1.00 93.69 94 LYS A CA 1
ATOM 720 C C . LYS A 1 94 ? -0.095 -0.599 8.001 1.00 93.69 94 LYS A C 1
ATOM 722 O O . LYS A 1 94 ? -0.817 -1.119 8.841 1.00 93.69 94 LYS A O 1
ATOM 727 N N . THR A 1 95 ? -0.302 -0.745 6.689 1.00 94.69 95 THR A N 1
ATOM 728 C CA . THR A 1 95 ? -1.433 -1.534 6.167 1.00 94.69 95 THR A CA 1
ATOM 729 C C . THR A 1 95 ? -1.278 -3.014 6.506 1.00 94.69 95 THR A C 1
ATOM 731 O O . THR A 1 95 ? -2.253 -3.658 6.877 1.00 94.69 95 THR A O 1
ATOM 734 N N . PHE A 1 96 ? -0.046 -3.532 6.492 1.00 96.00 96 PHE A N 1
ATOM 735 C CA . PHE A 1 96 ? 0.255 -4.889 6.949 1.00 96.00 96 PHE A CA 1
ATOM 736 C C . PHE A 1 96 ? -0.015 -5.053 8.447 1.00 96.00 96 PHE A C 1
ATOM 738 O O . PHE A 1 96 ? -0.621 -6.037 8.857 1.00 96.00 96 PHE A O 1
ATOM 745 N N . THR A 1 97 ? 0.375 -4.075 9.272 1.00 95.12 97 THR A N 1
ATOM 746 C CA . THR A 1 97 ? 0.052 -4.089 10.709 1.00 95.12 97 THR A CA 1
ATOM 747 C C . THR A 1 97 ? -1.455 -4.083 10.954 1.00 95.12 97 THR A C 1
ATOM 749 O O . THR A 1 97 ? -1.934 -4.840 11.791 1.00 95.12 97 THR A O 1
ATOM 752 N N . VAL A 1 98 ? -2.208 -3.274 10.203 1.00 95.69 98 VAL A N 1
ATOM 753 C CA . VAL A 1 98 ? -3.676 -3.240 10.273 1.00 95.69 98 VAL A CA 1
ATOM 754 C C . VAL A 1 98 ? -4.266 -4.606 9.906 1.00 95.69 98 VAL A C 1
ATOM 756 O O . VAL A 1 98 ? -5.100 -5.110 10.648 1.00 95.69 98 VAL A O 1
ATOM 759 N N . ALA A 1 99 ? -3.804 -5.234 8.820 1.00 96.56 99 ALA A N 1
ATOM 760 C CA . ALA A 1 99 ? -4.276 -6.557 8.406 1.00 96.56 99 ALA A CA 1
ATOM 761 C C . ALA A 1 99 ? -4.044 -7.627 9.487 1.00 96.56 99 ALA A C 1
ATOM 763 O O . ALA A 1 99 ? -4.958 -8.380 9.805 1.00 96.56 99 ALA A O 1
ATOM 764 N N . MET A 1 100 ? -2.863 -7.642 10.117 1.00 96.56 100 MET A N 1
ATOM 765 C CA . MET A 1 100 ? -2.580 -8.551 11.237 1.00 96.56 100 MET A CA 1
ATOM 766 C C . MET A 1 100 ? -3.497 -8.299 12.442 1.00 96.56 100 MET A C 1
ATOM 768 O O . MET A 1 100 ? -3.921 -9.241 13.104 1.00 96.56 100 MET A O 1
ATOM 772 N N . ILE A 1 101 ? -3.837 -7.039 12.735 1.00 95.88 101 ILE A N 1
ATOM 773 C CA . ILE A 1 101 ? -4.786 -6.719 13.811 1.00 95.88 101 ILE A CA 1
ATOM 774 C C . ILE A 1 101 ? -6.176 -7.269 13.479 1.00 95.88 101 ILE A C 1
ATOM 776 O O . ILE A 1 101 ? -6.807 -7.850 14.355 1.00 95.88 101 ILE A O 1
ATOM 780 N N . PHE A 1 102 ? -6.642 -7.142 12.235 1.00 96.56 102 PHE A N 1
ATOM 781 C CA . PHE A 1 102 ? -7.925 -7.720 11.827 1.00 96.56 102 PHE A CA 1
ATOM 782 C C . PHE A 1 102 ? -7.934 -9.252 11.888 1.00 96.56 102 PHE A C 1
ATOM 784 O O . PHE A 1 102 ? -8.924 -9.808 12.348 1.00 96.56 102 PHE A O 1
ATOM 791 N N . GLN A 1 103 ? -6.827 -9.927 11.564 1.00 97.62 103 GLN A N 1
ATOM 792 C CA . GLN A 1 103 ? -6.702 -11.376 11.786 1.00 97.62 103 GLN A CA 1
ATOM 793 C C . GLN A 1 103 ? -6.884 -11.742 13.269 1.00 97.62 103 GLN A C 1
ATOM 795 O O . GLN A 1 103 ? -7.629 -12.657 13.600 1.00 97.62 103 GLN A O 1
ATOM 800 N N . LEU A 1 104 ? -6.285 -10.977 14.189 1.00 95.88 104 LEU A N 1
ATOM 801 C CA . LEU A 1 104 ? -6.482 -11.184 15.631 1.00 95.88 104 LEU A CA 1
ATOM 802 C C . LEU A 1 104 ? -7.922 -10.901 16.093 1.00 95.88 104 LEU A C 1
ATOM 804 O O . LEU A 1 104 ? -8.369 -11.487 17.083 1.00 95.88 104 LEU A O 1
ATOM 808 N N . VAL A 1 105 ? -8.633 -10.000 15.406 1.00 96.56 105 VAL A N 1
ATOM 809 C CA . VAL A 1 105 ? -10.059 -9.734 15.651 1.00 96.56 105 VAL A CA 1
ATOM 810 C C . VAL A 1 105 ? -10.918 -10.909 15.203 1.00 96.56 105 VAL A C 1
ATOM 812 O O . VAL A 1 105 ? -11.789 -11.335 15.957 1.00 96.56 105 VAL A O 1
ATOM 815 N N . GLU A 1 106 ? -10.655 -11.459 14.018 1.00 96.81 106 GLU A N 1
ATOM 816 C CA . GLU A 1 106 ? -11.346 -12.644 13.496 1.00 96.81 106 GLU A CA 1
ATOM 817 C C . GLU A 1 106 ? -11.118 -13.873 14.385 1.00 96.81 106 GLU A C 1
ATOM 819 O O . GLU A 1 106 ? -12.052 -14.619 14.665 1.00 96.81 106 GLU A O 1
ATOM 824 N N . GLU A 1 107 ? -9.906 -14.036 14.922 1.00 97.31 107 GLU A N 1
ATOM 825 C CA . GLU A 1 107 ? -9.574 -15.084 15.897 1.00 97.31 107 GLU A CA 1
ATOM 826 C C . GLU A 1 107 ? -10.184 -14.848 17.295 1.00 97.31 107 GLU A C 1
ATOM 828 O O . GLU A 1 107 ? -10.001 -15.664 18.199 1.00 97.31 107 GLU A O 1
ATOM 833 N N . GLY A 1 108 ? -10.862 -13.717 17.524 1.00 94.69 108 GLY A N 1
ATOM 834 C CA . GLY A 1 108 ? -11.468 -13.364 18.811 1.00 94.69 108 GLY A CA 1
ATOM 835 C C . GLY A 1 108 ? -10.468 -13.021 19.925 1.00 94.69 108 GLY A C 1
ATOM 836 O O . GLY A 1 108 ? -10.877 -12.783 21.063 1.00 94.69 108 GLY A O 1
ATOM 837 N N . LYS A 1 109 ? -9.165 -12.955 19.620 1.00 93.94 109 LYS A N 1
ATOM 838 C CA . LYS A 1 109 ? -8.094 -12.618 20.578 1.00 93.94 109 LYS A CA 1
ATOM 839 C C . LYS A 1 109 ? -8.076 -11.135 20.944 1.00 93.94 109 LYS A C 1
ATOM 841 O O . LYS A 1 109 ? -7.525 -10.754 21.977 1.00 93.94 109 LYS A O 1
ATOM 846 N N . LEU A 1 110 ? -8.657 -10.297 20.092 1.00 94.00 110 LEU A N 1
ATOM 847 C CA . LEU A 1 110 ? -8.652 -8.847 20.211 1.00 94.00 110 LEU A CA 1
ATOM 848 C C . LEU A 1 110 ? -10.005 -8.296 19.755 1.00 94.00 110 LEU A C 1
ATOM 850 O O . LEU A 1 110 ? -10.584 -8.789 18.796 1.00 94.00 110 LEU A O 1
ATOM 854 N N . LYS A 1 111 ? -10.528 -7.264 20.421 1.00 95.69 111 LYS A N 1
ATOM 855 C CA . LYS A 1 111 ? -11.752 -6.580 19.971 1.00 95.69 111 LYS A CA 1
ATOM 856 C C . LYS A 1 111 ? -11.443 -5.136 19.618 1.00 95.69 111 LYS A C 1
ATOM 858 O O . LYS A 1 111 ? -10.688 -4.471 20.314 1.00 95.69 111 LYS A O 1
ATOM 863 N N . LEU A 1 112 ? -12.078 -4.605 18.574 1.00 93.94 112 LEU A N 1
ATOM 864 C CA . LEU A 1 112 ? -11.901 -3.199 18.179 1.00 93.94 112 LEU A CA 1
ATOM 865 C C . LEU A 1 112 ? -12.360 -2.205 19.260 1.00 93.94 112 LEU A C 1
ATOM 867 O O . LEU A 1 112 ? -11.885 -1.069 19.299 1.00 93.94 112 LEU A O 1
ATOM 871 N N . THR A 1 113 ? -13.268 -2.644 20.133 1.00 94.31 113 THR A N 1
ATOM 872 C CA . THR A 1 113 ? -13.768 -1.901 21.293 1.00 94.31 113 THR A CA 1
ATOM 873 C C . THR A 1 113 ? -12.864 -2.009 22.518 1.00 94.31 113 THR A C 1
ATOM 875 O O . THR A 1 113 ? -13.104 -1.283 23.479 1.00 94.31 113 THR A O 1
ATOM 878 N N . ASP A 1 114 ? -11.855 -2.890 22.510 1.00 93.94 114 ASP A N 1
ATOM 879 C CA . ASP A 1 114 ? -10.903 -2.979 23.617 1.00 93.94 114 ASP A CA 1
ATOM 880 C C . ASP A 1 114 ? -10.155 -1.649 23.752 1.00 93.94 114 ASP A C 1
ATOM 882 O O . ASP A 1 114 ? -9.782 -1.004 22.763 1.00 93.94 114 ASP A O 1
ATOM 886 N N . THR A 1 115 ? -9.950 -1.238 24.996 1.00 92.69 115 THR A N 1
ATOM 887 C CA . THR A 1 115 ? -9.223 -0.027 25.356 1.00 92.69 115 THR A CA 1
ATOM 888 C C . THR A 1 115 ? -7.725 -0.304 25.460 1.00 92.69 115 THR A C 1
ATOM 890 O O . THR A 1 115 ? -7.278 -1.432 25.684 1.00 92.69 115 THR A O 1
ATOM 893 N N . LEU A 1 116 ? -6.919 0.731 25.235 1.00 90.62 116 LEU A N 1
ATOM 894 C CA . LEU A 1 116 ? -5.469 0.606 25.120 1.00 90.62 116 LEU A CA 1
ATOM 895 C C . LEU A 1 116 ? -4.796 0.233 26.449 1.00 90.62 116 LEU A C 1
ATOM 897 O O . LEU A 1 116 ? -3.730 -0.374 26.440 1.00 90.62 116 LEU A O 1
ATOM 901 N N . ASP A 1 117 ? -5.415 0.553 27.583 1.00 92.06 117 ASP A N 1
ATOM 902 C CA . ASP A 1 117 ? -4.918 0.248 28.930 1.00 92.06 117 ASP A CA 1
ATOM 903 C C . ASP A 1 117 ? -4.771 -1.257 29.191 1.00 92.06 117 ASP A C 1
ATOM 905 O O . ASP A 1 117 ? -3.848 -1.656 29.898 1.00 92.06 117 ASP A O 1
ATOM 909 N N . LYS A 1 118 ? -5.596 -2.094 28.546 1.00 91.06 118 LYS A N 1
ATOM 910 C CA . LYS A 1 118 ? -5.488 -3.563 28.591 1.00 91.06 118 LYS A CA 1
ATOM 911 C C . LYS A 1 118 ? -4.142 -4.083 28.070 1.00 91.06 118 LYS A C 1
ATOM 913 O O . LYS A 1 118 ? -3.692 -5.144 28.493 1.00 91.06 118 LYS A O 1
ATOM 918 N N . PHE A 1 119 ? -3.512 -3.355 27.148 1.00 90.50 119 PHE A N 1
ATOM 919 C CA . PHE A 1 119 ? -2.273 -3.774 26.483 1.00 90.50 119 PHE A CA 1
ATOM 920 C C . PHE A 1 119 ? -1.071 -2.903 26.866 1.00 90.50 119 PHE A C 1
ATOM 922 O O . PHE A 1 119 ? 0.055 -3.393 26.907 1.00 90.50 119 PHE A O 1
ATOM 929 N N . VAL A 1 120 ? -1.293 -1.608 27.111 1.00 89.62 120 VAL A N 1
ATOM 930 C CA . VAL A 1 120 ? -0.246 -0.606 27.349 1.00 89.62 120 VAL A CA 1
ATOM 931 C C . VAL A 1 120 ? -0.696 0.375 28.451 1.00 89.62 120 VAL A C 1
ATOM 933 O O . VAL A 1 120 ? -1.058 1.521 28.162 1.00 89.62 120 VAL A O 1
ATOM 936 N N . PRO A 1 121 ? -0.685 -0.044 29.731 1.00 87.06 121 PRO A N 1
ATOM 937 C CA . PRO A 1 121 ? -1.224 0.744 30.847 1.00 87.06 121 PRO A CA 1
ATOM 938 C C . PRO A 1 121 ? -0.429 2.021 31.163 1.00 87.06 121 PRO A C 1
ATOM 940 O O . PRO A 1 121 ? -0.946 2.935 31.798 1.00 87.06 121 PRO A O 1
ATOM 943 N N . GLN A 1 122 ? 0.820 2.129 30.705 1.00 88.56 122 GLN A N 1
ATOM 944 C CA . GLN A 1 122 ? 1.687 3.287 30.945 1.00 88.56 122 GLN A CA 1
ATOM 945 C C . GLN A 1 122 ? 1.274 4.558 30.179 1.00 88.56 122 GLN A C 1
ATOM 947 O O . GLN A 1 122 ? 1.864 5.620 30.388 1.00 88.56 122 GLN A O 1
ATOM 952 N N . ILE A 1 123 ? 0.300 4.471 29.266 1.00 85.69 123 ILE A N 1
ATOM 953 C CA . ILE A 1 123 ? -0.135 5.612 28.456 1.00 85.69 123 ILE A CA 1
ATOM 954 C C . ILE A 1 123 ? -1.220 6.410 29.205 1.00 85.69 123 ILE A C 1
ATOM 956 O O . ILE A 1 123 ? -2.249 5.856 29.596 1.00 85.69 123 ILE A O 1
ATOM 960 N N . PRO A 1 124 ? -1.057 7.736 29.375 1.00 85.12 124 PRO A N 1
ATOM 961 C CA . PRO A 1 124 ? -2.078 8.560 30.008 1.00 85.12 124 PRO A CA 1
ATOM 962 C C . PRO A 1 124 ? -3.365 8.569 29.174 1.00 85.12 124 PRO A C 1
ATOM 964 O O . PRO A 1 124 ? -3.328 8.730 27.956 1.00 85.12 124 PRO A O 1
ATOM 967 N N . ASN A 1 125 ? -4.516 8.451 29.842 1.00 84.88 125 ASN A N 1
ATOM 968 C CA . ASN A 1 125 ? -5.844 8.336 29.223 1.00 84.88 125 ASN A CA 1
ATOM 969 C C . ASN A 1 125 ? -6.044 7.098 28.321 1.00 84.88 125 ASN A C 1
ATOM 971 O O . ASN A 1 125 ? -6.966 7.094 27.504 1.00 84.88 125 ASN A O 1
ATOM 975 N N . ALA A 1 126 ? -5.231 6.044 28.466 1.00 86.25 126 ALA A N 1
ATOM 976 C CA . ALA A 1 126 ? -5.354 4.823 27.663 1.00 86.25 126 ALA A CA 1
ATOM 977 C C . ALA A 1 126 ? -6.741 4.156 27.755 1.00 86.25 126 ALA A C 1
ATOM 979 O O . ALA A 1 126 ? -7.229 3.635 26.755 1.00 86.25 126 ALA A O 1
ATOM 980 N N . SER A 1 127 ? -7.428 4.276 28.895 1.00 88.50 127 SER A N 1
ATOM 981 C CA . SER A 1 127 ? -8.792 3.760 29.109 1.00 88.50 127 SER A CA 1
ATOM 982 C C . SER A 1 127 ? -9.869 4.403 28.226 1.00 88.50 127 SER A C 1
ATOM 984 O O . SER A 1 127 ? -10.980 3.897 28.126 1.00 88.50 127 SER A O 1
ATOM 986 N N . LYS A 1 128 ? -9.568 5.527 27.566 1.00 88.94 128 LYS A N 1
ATOM 987 C CA . LYS A 1 128 ? -10.486 6.221 26.648 1.00 88.94 128 LYS A CA 1
ATOM 988 C C . LYS A 1 128 ? -10.125 6.010 25.170 1.00 88.94 128 LYS A C 1
ATOM 990 O O . LYS A 1 128 ? -10.851 6.455 24.279 1.00 88.94 128 LYS A O 1
ATOM 995 N N . ILE A 1 129 ? -8.995 5.357 24.895 1.00 90.31 129 ILE A N 1
ATOM 996 C CA . ILE A 1 129 ? -8.492 5.098 23.545 1.00 90.31 129 ILE A CA 1
ATOM 997 C C . ILE A 1 129 ? -8.820 3.652 23.198 1.00 90.31 129 ILE A C 1
ATOM 999 O O . ILE A 1 129 ? -8.256 2.743 23.794 1.00 90.31 129 ILE A O 1
ATOM 1003 N N . THR A 1 130 ? -9.702 3.433 22.226 1.00 93.12 130 THR A N 1
ATOM 1004 C CA . THR A 1 130 ? -9.982 2.091 21.708 1.00 93.12 130 THR A CA 1
ATOM 1005 C C . THR A 1 130 ? -9.023 1.733 20.582 1.00 93.12 130 THR A C 1
ATOM 1007 O O . THR A 1 130 ? -8.440 2.610 19.934 1.00 93.12 130 THR A O 1
ATOM 1010 N N . ILE A 1 131 ? -8.894 0.442 20.287 1.00 92.62 131 ILE A N 1
ATOM 1011 C CA . ILE A 1 131 ? -8.114 -0.019 19.133 1.00 92.62 131 ILE A CA 1
ATOM 1012 C C . ILE A 1 131 ? -8.670 0.569 17.830 1.00 92.62 131 ILE A C 1
ATOM 1014 O O . ILE A 1 131 ? -7.896 1.035 16.992 1.00 92.62 131 ILE A O 1
ATOM 1018 N N . ALA A 1 132 ? -9.997 0.659 17.692 1.00 93.44 132 ALA A N 1
ATOM 1019 C CA . ALA A 1 132 ? -10.635 1.325 16.556 1.00 93.44 132 ALA A CA 1
ATOM 1020 C C . ALA A 1 132 ? -10.150 2.775 16.366 1.00 93.44 132 ALA A C 1
ATOM 1022 O O . ALA A 1 132 ? -9.904 3.198 15.237 1.00 93.44 132 ALA A O 1
ATOM 1023 N N . HIS A 1 133 ? -9.954 3.535 17.452 1.00 92.44 133 HIS A N 1
ATOM 1024 C CA . HIS A 1 133 ? -9.435 4.904 17.368 1.00 92.44 133 HIS A CA 1
ATOM 1025 C C . HIS A 1 133 ? -8.008 4.959 16.809 1.00 92.44 133 HIS A C 1
ATOM 1027 O O . HIS A 1 133 ? -7.698 5.855 16.022 1.00 92.44 133 HIS A O 1
ATOM 1033 N N . ILE A 1 134 ? -7.157 4.002 17.187 1.00 90.94 134 ILE A N 1
ATOM 1034 C CA . ILE A 1 134 ? -5.769 3.915 16.712 1.00 90.94 134 ILE A CA 1
ATOM 1035 C C . ILE A 1 134 ? -5.745 3.575 15.219 1.00 90.94 134 ILE A C 1
ATOM 1037 O O . ILE A 1 134 ? -5.053 4.247 14.452 1.00 90.94 134 ILE A O 1
ATOM 1041 N N . LEU A 1 135 ? -6.537 2.581 14.800 1.00 92.50 135 LEU A N 1
ATOM 1042 C CA . LEU A 1 135 ? -6.637 2.168 13.396 1.00 92.50 135 LEU A CA 1
ATOM 1043 C C . LEU A 1 135 ? -7.207 3.277 12.501 1.00 92.50 135 LEU A C 1
ATOM 1045 O O . LEU A 1 135 ? -6.736 3.463 11.383 1.00 92.50 135 LEU A O 1
ATOM 1049 N N . ALA A 1 136 ? -8.170 4.052 13.009 1.00 90.75 136 ALA A N 1
ATOM 1050 C CA . ALA A 1 136 ? -8.778 5.179 12.301 1.00 90.75 136 ALA A CA 1
ATOM 1051 C C . ALA A 1 136 ? -7.946 6.474 12.356 1.00 90.75 136 ALA A C 1
ATOM 1053 O O . ALA A 1 136 ? -8.406 7.519 11.901 1.00 90.75 136 ALA A O 1
ATOM 1054 N N . HIS A 1 137 ? -6.745 6.438 12.945 1.00 88.31 137 HIS A N 1
ATOM 1055 C CA . HIS A 1 137 ? -5.888 7.609 13.141 1.00 88.31 137 HIS A CA 1
ATOM 1056 C C . HIS A 1 137 ? -6.616 8.799 13.805 1.00 88.31 137 HIS A C 1
ATOM 1058 O O . HIS A 1 137 ? -6.368 9.966 13.491 1.00 88.31 137 HIS A O 1
ATOM 1064 N N . ARG A 1 138 ? -7.543 8.520 14.734 1.00 82.38 138 ARG A N 1
ATOM 1065 C CA . ARG A 1 138 ? -8.342 9.559 15.392 1.00 82.38 138 ARG A CA 1
ATOM 1066 C C . ARG A 1 138 ? -7.499 10.268 16.448 1.00 82.38 138 ARG A C 1
ATOM 1068 O O . ARG A 1 138 ? -7.027 9.660 17.407 1.00 82.38 138 ARG A O 1
ATOM 1075 N N . ARG A 1 139 ? -7.324 11.582 16.288 1.00 61.44 139 ARG A N 1
ATOM 1076 C CA . ARG A 1 139 ? -6.565 12.415 17.230 1.00 61.44 139 ARG A CA 1
ATOM 1077 C C . ARG A 1 139 ? -7.297 12.486 18.571 1.00 61.44 139 ARG A C 1
ATOM 1079 O O . ARG A 1 139 ? -8.362 13.083 18.670 1.00 61.44 139 ARG A O 1
ATOM 1086 N N . PHE A 1 140 ? -6.706 11.869 19.588 1.00 57.97 140 PHE A N 1
ATOM 1087 C CA . PHE A 1 140 ? -7.302 11.728 20.918 1.00 57.97 140 PHE A CA 1
ATOM 1088 C C . PHE A 1 140 ? -6.727 12.713 21.961 1.00 57.97 140 PHE A C 1
ATOM 1090 O O . PHE A 1 140 ? -7.357 12.998 22.976 1.00 57.97 140 PHE A O 1
ATOM 1097 N N . TRP A 1 141 ? -5.545 13.288 21.709 1.00 56.53 141 TRP A N 1
ATOM 1098 C CA . TRP A 1 141 ? -4.933 14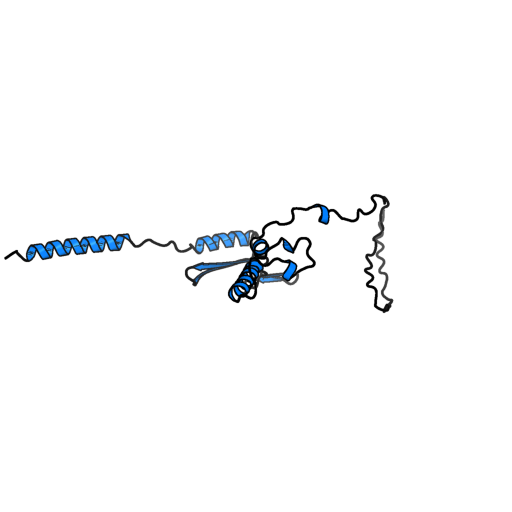.282 22.598 1.00 56.53 141 TRP A CA 1
ATOM 1099 C C . TRP A 1 141 ? -5.672 15.627 22.529 1.00 56.53 141 TRP A C 1
ATOM 1101 O O . TRP A 1 141 ? -5.370 16.459 21.674 1.00 56.53 141 TRP A O 1
ATOM 1111 N N . THR A 1 142 ? -6.613 15.849 23.446 1.00 49.09 142 THR A N 1
ATOM 1112 C CA . THR A 1 142 ? -7.272 17.151 23.671 1.00 49.09 142 THR A CA 1
ATOM 1113 C C . THR A 1 142 ? -6.835 17.841 24.967 1.00 49.09 142 THR A C 1
ATOM 1115 O O . THR A 1 142 ? -7.294 18.941 25.249 1.00 49.09 142 THR A O 1
ATOM 1118 N N . ASN A 1 143 ? -5.903 17.260 25.736 1.00 41.25 143 ASN A N 1
ATOM 1119 C CA . ASN A 1 143 ? -5.287 17.935 26.881 1.00 41.25 143 ASN A CA 1
ATOM 1120 C C . ASN A 1 143 ? -3.791 18.182 26.634 1.00 41.25 143 ASN A C 1
ATOM 1122 O O . ASN A 1 143 ? -2.933 17.345 26.915 1.00 41.25 143 ASN A O 1
ATOM 1126 N N . THR A 1 144 ? -3.498 19.352 26.075 1.00 46.41 144 THR A N 1
ATOM 1127 C CA . THR A 1 144 ? -2.158 19.835 25.718 1.00 46.41 144 THR A CA 1
ATOM 1128 C C . THR A 1 144 ? -1.308 20.226 26.931 1.00 46.41 144 THR A C 1
ATOM 1130 O O . THR A 1 144 ? -0.126 20.488 26.760 1.00 46.41 144 THR A O 1
ATOM 1133 N N . SER A 1 145 ? -1.853 20.248 28.155 1.00 49.34 145 SER A N 1
ATOM 1134 C CA . SER A 1 145 ? -1.109 20.702 29.346 1.00 49.34 145 SER A CA 1
ATOM 1135 C C . SER A 1 145 ? -0.020 19.728 29.822 1.00 49.34 145 SER A C 1
ATOM 1137 O O . SER A 1 145 ? 0.926 20.143 30.488 1.00 49.34 145 SER A O 1
ATOM 1139 N N . ALA A 1 146 ? -0.101 18.445 29.449 1.00 49.88 146 ALA A N 1
ATOM 1140 C CA . ALA A 1 146 ? 0.868 17.433 29.878 1.00 49.88 146 ALA A CA 1
ATOM 1141 C C . ALA A 1 146 ? 2.184 17.457 29.073 1.00 49.88 146 ALA A C 1
ATOM 1143 O O . ALA A 1 146 ? 3.227 17.084 29.603 1.00 49.88 146 ALA A O 1
ATOM 1144 N N . PHE A 1 147 ? 2.159 17.918 27.815 1.00 46.06 147 PHE A N 1
ATOM 1145 C CA . PHE A 1 147 ? 3.359 17.999 26.965 1.00 46.06 147 PHE A CA 1
ATOM 1146 C C . PHE A 1 147 ? 4.130 19.317 27.154 1.00 46.06 147 PHE A C 1
ATOM 1148 O O . PHE A 1 147 ? 5.317 19.389 26.854 1.00 46.06 147 PHE A O 1
ATOM 1155 N N . THR A 1 148 ? 3.486 20.347 27.715 1.00 41.44 148 THR A N 1
ATOM 1156 C CA . THR A 1 148 ? 4.108 21.646 28.033 1.00 41.44 148 THR A CA 1
ATOM 1157 C C . THR A 1 148 ? 4.842 21.665 29.375 1.00 41.44 148 THR A C 1
ATOM 1159 O O . THR A 1 148 ? 5.385 22.698 29.755 1.00 41.44 148 THR A O 1
ATOM 1162 N N . ARG A 1 149 ? 4.928 20.536 30.094 1.00 38.75 149 ARG A N 1
ATOM 1163 C CA . ARG A 1 149 ? 5.901 20.369 31.186 1.00 38.75 149 ARG A CA 1
ATOM 1164 C C . ARG A 1 149 ? 7.284 20.040 30.619 1.00 38.75 149 ARG A C 1
ATOM 1166 O O . ARG A 1 149 ? 7.928 19.071 31.010 1.00 38.75 149 ARG A O 1
ATOM 1173 N N . THR A 1 150 ? 7.774 20.879 29.713 1.00 43.00 150 THR A N 1
ATOM 1174 C CA . THR A 1 150 ? 9.213 21.090 29.602 1.00 43.00 150 THR A CA 1
ATOM 1175 C C . THR A 1 150 ? 9.657 21.643 30.956 1.00 43.00 150 THR A C 1
ATOM 1177 O O . THR A 1 150 ? 9.119 22.671 31.374 1.00 43.00 150 THR A O 1
ATOM 1180 N N . PRO A 1 151 ? 10.592 21.008 31.686 1.00 44.50 151 PRO A N 1
ATOM 1181 C CA . PRO A 1 151 ? 11.256 21.705 32.773 1.00 44.50 151 PRO A CA 1
ATOM 1182 C C . PRO A 1 151 ? 11.901 22.928 32.127 1.00 44.50 151 PRO A C 1
ATOM 1184 O O . PRO A 1 151 ? 12.794 22.801 31.289 1.00 44.50 151 PRO A O 1
ATOM 1187 N N . THR A 1 152 ? 11.361 24.108 32.416 1.00 44.81 152 THR A N 1
ATOM 1188 C CA . THR A 1 152 ? 11.932 25.365 31.961 1.00 44.81 152 THR A CA 1
ATOM 1189 C C . THR A 1 152 ? 13.363 25.386 32.470 1.00 44.81 152 THR A C 1
ATOM 1191 O O . THR A 1 152 ? 13.587 25.525 33.673 1.00 44.81 152 THR A O 1
ATOM 1194 N N . LEU A 1 153 ? 14.333 25.197 31.574 1.00 41.53 153 LEU A N 1
ATOM 1195 C CA . LEU A 1 153 ? 15.717 25.507 31.893 1.00 41.53 153 LEU A CA 1
ATOM 1196 C C . LEU A 1 153 ? 15.721 26.962 32.378 1.00 41.53 153 LEU A C 1
ATOM 1198 O O . LEU A 1 153 ? 15.108 27.805 31.709 1.00 41.53 153 LEU A O 1
ATOM 1202 N N . PRO A 1 154 ? 16.315 27.264 33.547 1.00 36.59 154 PRO A N 1
ATOM 1203 C CA . PRO A 1 154 ? 16.303 28.613 34.081 1.00 36.59 154 PRO A CA 1
ATOM 1204 C C . PRO A 1 154 ? 16.833 29.559 33.007 1.00 36.59 154 PRO A C 1
ATOM 1206 O O . PRO A 1 154 ? 17.916 29.370 32.452 1.00 36.59 154 PRO A O 1
ATOM 1209 N N . ARG A 1 155 ? 16.013 30.558 32.675 1.00 40.31 155 ARG A N 1
ATOM 1210 C CA . ARG A 1 155 ? 16.277 31.579 31.662 1.00 40.31 155 ARG A CA 1
ATOM 1211 C C . ARG A 1 155 ? 17.329 32.557 32.185 1.00 40.31 155 ARG A C 1
ATOM 1213 O O . ARG A 1 155 ? 17.045 33.735 32.337 1.00 40.31 155 ARG A O 1
ATOM 1220 N N . ASN A 1 156 ? 18.528 32.077 32.505 1.00 43.47 156 ASN A N 1
ATOM 1221 C CA . ASN A 1 156 ? 19.682 32.932 32.732 1.00 43.47 156 ASN A CA 1
ATOM 1222 C C . ASN A 1 156 ? 21.003 32.154 32.640 1.00 43.47 156 ASN A C 1
ATOM 1224 O O . ASN A 1 156 ? 21.478 31.598 33.624 1.00 43.47 156 ASN A O 1
ATOM 1228 N N . SER A 1 157 ? 21.629 32.172 31.464 1.00 34.03 157 SER A N 1
ATOM 1229 C CA . SER A 1 157 ? 23.091 32.120 31.361 1.00 34.03 157 SER A CA 1
ATOM 1230 C C . SER A 1 157 ? 23.530 32.716 30.021 1.00 34.03 157 SER A C 1
ATOM 1232 O O . SER A 1 157 ? 23.769 32.013 29.038 1.00 34.03 157 SER A O 1
ATOM 1234 N N . ARG A 1 158 ? 23.621 34.048 29.959 1.00 41.69 158 ARG A N 1
ATOM 1235 C CA . ARG A 1 158 ? 24.467 34.714 28.963 1.00 41.69 158 ARG A CA 1
ATOM 1236 C C . ARG A 1 158 ? 25.929 34.497 29.363 1.00 41.69 158 ARG A C 1
ATOM 1238 O O . ARG A 1 158 ? 26.426 35.240 30.198 1.00 41.69 158 ARG A O 1
ATOM 1245 N N . SER A 1 159 ? 26.628 33.529 28.769 1.00 35.88 159 SER A N 1
ATOM 1246 C CA . SER A 1 159 ? 28.081 33.624 28.512 1.00 35.88 159 SER A CA 1
ATOM 1247 C C . SER A 1 159 ? 28.501 32.644 27.404 1.00 35.88 159 SER A C 1
ATOM 1249 O O . SER A 1 159 ? 27.972 31.533 27.351 1.00 35.88 159 SER A O 1
ATOM 1251 N N . PRO A 1 160 ? 29.424 33.034 26.508 1.00 44.09 160 PRO A N 1
ATOM 1252 C CA . PRO A 1 160 ? 29.705 32.323 25.267 1.00 44.09 160 PRO A CA 1
ATOM 1253 C C . PRO A 1 160 ? 30.740 31.201 25.445 1.00 44.09 160 PRO A C 1
ATOM 1255 O O . PRO A 1 160 ? 31.633 31.278 26.282 1.00 44.09 160 PRO A O 1
ATOM 1258 N N . GLY A 1 161 ? 30.652 30.185 24.584 1.00 43.50 161 GLY A N 1
ATOM 1259 C CA . GLY A 1 161 ? 31.789 29.342 24.211 1.00 43.50 161 GLY A CA 1
ATOM 1260 C C . GLY A 1 161 ? 32.333 28.391 25.279 1.00 43.50 161 GLY A C 1
ATOM 1261 O O . GLY A 1 161 ? 33.433 28.591 25.777 1.00 43.50 161 GLY A O 1
ATOM 1262 N N . ARG A 1 162 ? 31.646 27.272 25.533 1.00 34.81 162 ARG A N 1
ATOM 1263 C CA . ARG A 1 162 ? 32.285 26.011 25.960 1.00 34.81 162 ARG A CA 1
ATOM 1264 C C . ARG A 1 162 ? 31.429 24.840 25.489 1.00 34.81 162 ARG A C 1
ATOM 1266 O O . ARG A 1 162 ? 30.277 24.716 25.886 1.00 34.81 162 ARG A O 1
ATOM 1273 N N . ALA A 1 163 ? 31.996 23.987 24.638 1.00 43.56 163 ALA A N 1
ATOM 1274 C CA . ALA A 1 163 ? 31.389 22.721 24.246 1.00 43.56 163 ALA A CA 1
ATOM 1275 C C . ALA A 1 163 ? 31.241 21.827 25.490 1.00 43.56 163 ALA A C 1
ATOM 1277 O O . ALA A 1 163 ? 32.195 21.192 25.942 1.00 43.56 163 ALA A O 1
ATOM 1278 N N . GLY A 1 164 ? 30.043 21.838 26.075 1.00 33.44 164 GLY A N 1
ATOM 1279 C CA . GLY A 1 164 ? 29.650 20.973 27.176 1.00 33.44 164 GLY A CA 1
ATOM 1280 C C . GLY A 1 164 ? 29.528 19.536 26.688 1.00 33.44 164 GLY A C 1
ATOM 1281 O O . GLY A 1 164 ? 28.658 19.194 25.893 1.00 33.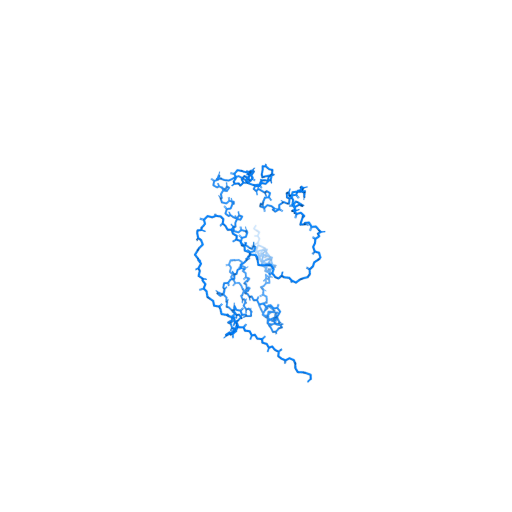44 164 GLY A O 1
ATOM 1282 N N . ARG A 1 165 ? 30.449 18.703 27.156 1.00 32.31 165 ARG A N 1
ATOM 1283 C CA . ARG A 1 165 ? 30.489 17.253 26.986 1.00 32.31 165 ARG A CA 1
ATOM 1284 C C . ARG A 1 165 ? 29.239 16.650 27.640 1.00 32.31 165 ARG A C 1
ATOM 1286 O O . ARG A 1 165 ? 29.119 16.691 28.861 1.00 32.31 165 ARG A O 1
ATOM 1293 N N . PHE A 1 166 ? 28.323 16.086 26.858 1.00 33.59 166 PHE A N 1
ATOM 1294 C CA . PHE A 1 166 ? 27.242 15.264 27.404 1.00 33.59 166 PHE A CA 1
ATOM 1295 C C . PHE A 1 166 ? 27.823 13.904 27.812 1.00 33.59 166 PHE A C 1
ATOM 1297 O O . PHE A 1 166 ? 28.024 13.028 26.975 1.00 33.59 166 PHE A O 1
ATOM 1304 N N . SER A 1 167 ? 28.149 13.744 29.094 1.00 32.28 167 SER A N 1
ATOM 1305 C CA . SER A 1 167 ? 28.435 12.435 29.686 1.00 32.28 167 SER A CA 1
ATOM 1306 C C . SER A 1 167 ? 27.141 11.880 30.271 1.00 32.28 167 SER A C 1
ATOM 1308 O O . SER A 1 167 ? 26.619 12.419 31.244 1.00 32.28 167 SER A O 1
ATOM 1310 N N . PHE A 1 168 ? 26.628 10.803 29.681 1.00 33.47 168 PHE A N 1
ATOM 1311 C CA . PHE A 1 168 ? 25.532 10.021 30.245 1.00 33.47 168 PHE A CA 1
ATOM 1312 C C . PHE A 1 168 ? 26.137 9.013 31.233 1.00 33.47 168 PHE A C 1
ATOM 1314 O O . PHE A 1 168 ? 26.886 8.126 30.830 1.00 33.47 168 PHE A O 1
ATOM 1321 N N . SER A 1 169 ? 25.878 9.190 32.528 1.00 30.33 169 SER A N 1
ATOM 1322 C CA . SER A 1 169 ? 26.295 8.257 33.580 1.00 30.33 169 SER A CA 1
ATOM 1323 C C . SER A 1 169 ? 25.113 7.363 33.937 1.00 30.33 169 SER A C 1
ATOM 1325 O O . SER A 1 169 ? 24.172 7.826 34.576 1.00 30.33 169 SER A O 1
ATOM 1327 N N . LEU A 1 170 ? 25.156 6.091 33.538 1.00 35.00 170 LEU A N 1
ATOM 1328 C CA . LEU A 1 170 ? 24.259 5.063 34.070 1.00 35.00 170 LEU A CA 1
ATOM 1329 C C . LEU A 1 170 ? 24.792 4.593 35.437 1.00 35.00 170 LEU A C 1
ATOM 1331 O O . LEU A 1 170 ? 25.975 4.255 35.527 1.00 35.00 170 LEU A O 1
ATOM 1335 N N . PRO A 1 171 ? 23.974 4.566 36.503 1.00 32.34 171 PRO A N 1
ATOM 1336 C CA . PRO A 1 171 ? 24.397 4.036 37.794 1.00 32.34 171 PRO A CA 1
ATOM 1337 C C . PRO A 1 171 ? 24.469 2.501 37.726 1.00 32.34 171 PRO A C 1
ATOM 1339 O O . PRO A 1 171 ? 23.481 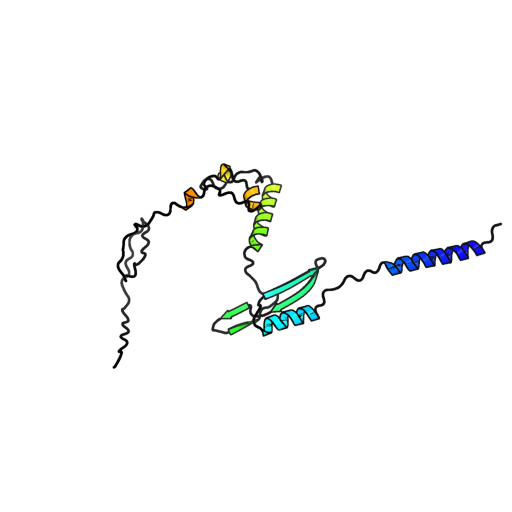1.862 37.378 1.00 32.34 171 PRO A O 1
ATOM 1342 N N . GLY A 1 172 ? 25.629 1.912 38.052 1.00 45.41 172 GLY A N 1
ATOM 1343 C CA . GLY A 1 172 ? 25.744 0.461 38.287 1.00 45.41 172 GLY A CA 1
ATOM 1344 C C . GLY A 1 172 ? 26.938 -0.292 37.684 1.00 45.41 172 GLY A C 1
ATOM 1345 O O . GLY A 1 172 ? 27.022 -1.497 37.892 1.00 45.41 172 GLY A O 1
ATOM 1346 N N . HIS A 1 173 ? 27.881 0.352 36.985 1.00 41.19 173 HIS A N 1
ATOM 1347 C CA . HIS A 1 173 ? 29.051 -0.348 36.427 1.00 41.19 173 HIS A CA 1
ATOM 1348 C C . HIS A 1 173 ? 30.391 0.267 36.875 1.00 41.19 173 HIS A C 1
ATOM 1350 O O . HIS A 1 173 ? 30.569 1.482 36.754 1.00 41.19 173 HIS A O 1
ATOM 1356 N N . PRO A 1 174 ? 31.358 -0.536 37.366 1.00 34.53 174 PRO A N 1
ATOM 1357 C CA . PRO A 1 174 ? 32.692 -0.049 37.700 1.00 34.53 174 PRO A CA 1
ATOM 1358 C C . PRO A 1 174 ? 33.439 0.431 36.444 1.00 34.53 174 PRO A C 1
ATOM 1360 O O . PRO A 1 174 ? 33.443 -0.215 35.396 1.00 34.53 174 PRO A O 1
ATOM 1363 N N . LEU A 1 175 ? 34.066 1.604 36.562 1.00 37.88 175 LEU A N 1
ATOM 1364 C CA . LEU A 1 175 ? 34.760 2.324 35.495 1.00 37.88 175 LEU A CA 1
ATOM 1365 C C . LEU A 1 175 ? 35.998 1.559 34.995 1.00 37.88 175 LEU A C 1
ATOM 1367 O O . LEU A 1 175 ? 37.061 1.612 35.615 1.00 37.88 175 LEU A O 1
ATOM 1371 N N . PHE A 1 176 ? 35.912 0.936 33.818 1.00 33.22 176 PHE A N 1
ATOM 1372 C CA . PHE A 1 176 ? 37.101 0.481 33.096 1.00 33.22 176 PHE A CA 1
ATOM 1373 C C . PHE A 1 176 ? 37.781 1.678 32.409 1.00 33.22 176 PHE A C 1
ATOM 1375 O O . PHE A 1 176 ? 37.386 2.147 31.340 1.00 33.22 176 PHE A O 1
ATOM 1382 N N . ARG A 1 177 ? 38.801 2.229 33.071 1.00 39.19 177 ARG A N 1
ATOM 1383 C CA . ARG A 1 177 ? 39.587 3.383 32.621 1.00 39.19 177 ARG A CA 1
ATOM 1384 C C . ARG A 1 177 ? 40.687 2.931 31.655 1.00 39.19 177 ARG A C 1
ATOM 1386 O O . ARG A 1 177 ? 41.767 2.562 32.103 1.00 39.19 177 ARG A O 1
ATOM 1393 N N . SER A 1 178 ? 40.483 3.060 30.341 1.00 33.00 178 SER A N 1
ATOM 1394 C CA . SER A 1 178 ? 41.604 3.042 29.385 1.00 33.00 178 SER A CA 1
ATOM 1395 C C . SER A 1 178 ? 41.995 4.476 28.989 1.00 33.00 178 SER A C 1
ATOM 1397 O O . SER A 1 178 ? 41.303 5.211 28.287 1.00 33.00 178 SER A O 1
ATOM 1399 N N . ARG A 1 179 ? 43.131 4.924 29.534 1.00 43.28 179 ARG A N 1
ATOM 1400 C CA . ARG A 1 179 ? 43.882 6.093 29.059 1.00 43.28 179 ARG A CA 1
ATOM 1401 C C . ARG A 1 179 ? 44.633 5.677 27.792 1.00 43.28 179 ARG A C 1
ATOM 1403 O O . ARG A 1 179 ? 45.455 4.773 27.887 1.00 43.28 179 ARG A O 1
ATOM 1410 N N . ARG A 1 180 ? 44.440 6.395 26.679 1.00 39.94 180 ARG A N 1
ATOM 1411 C CA . ARG A 1 180 ? 45.479 6.921 25.752 1.00 39.94 180 ARG A CA 1
ATOM 1412 C C . ARG A 1 180 ? 44.884 7.177 24.362 1.00 39.94 180 ARG A C 1
ATOM 1414 O O . ARG A 1 180 ? 44.340 6.264 23.756 1.00 39.94 180 ARG A O 1
ATOM 1421 N N . ARG A 1 181 ? 45.104 8.392 23.849 1.00 34.88 181 ARG A N 1
ATOM 1422 C CA . ARG A 1 181 ? 45.681 8.748 22.526 1.00 34.88 181 ARG A CA 1
ATOM 1423 C C . ARG A 1 181 ? 45.392 10.236 22.295 1.00 34.88 181 ARG A C 1
ATOM 1425 O O . ARG A 1 181 ? 44.253 10.669 22.333 1.00 34.88 181 ARG A O 1
ATOM 1432 N N . HIS A 1 182 ? 46.414 11.062 22.498 1.00 31.97 182 HIS A N 1
ATOM 1433 C CA . HIS A 1 182 ? 47.276 11.641 21.456 1.00 31.97 182 HIS A CA 1
ATOM 1434 C C . HIS A 1 182 ? 46.648 12.880 20.806 1.00 31.97 182 HIS A C 1
ATOM 1436 O O . HIS A 1 182 ? 45.647 12.827 20.104 1.00 31.97 182 HIS A O 1
ATOM 1442 N N . ARG A 1 183 ? 47.269 14.011 21.142 1.00 33.19 183 ARG A N 1
ATOM 1443 C CA . ARG A 1 183 ? 46.922 15.387 20.804 1.00 33.19 183 ARG A CA 1
ATOM 1444 C C . ARG A 1 183 ? 47.548 15.703 19.446 1.00 33.19 183 ARG A C 1
ATOM 1446 O O . ARG A 1 183 ? 48.767 15.789 19.365 1.00 33.19 183 ARG A O 1
ATOM 1453 N N . ILE A 1 184 ? 46.737 15.879 18.406 1.00 42.06 184 ILE A N 1
ATOM 1454 C CA . ILE A 1 184 ? 47.190 16.441 17.126 1.00 42.06 184 ILE A CA 1
ATOM 1455 C C . ILE A 1 184 ? 46.840 17.928 17.152 1.00 42.06 184 ILE A C 1
ATOM 1457 O O . ILE A 1 184 ? 45.686 18.299 17.349 1.00 42.06 184 ILE A O 1
ATOM 1461 N N . ASN A 1 185 ? 47.861 18.774 17.049 1.00 31.86 185 ASN A N 1
ATOM 1462 C CA . ASN A 1 185 ? 47.766 20.224 17.169 1.00 31.86 185 ASN A CA 1
ATOM 1463 C C . ASN A 1 185 ? 48.011 20.812 15.773 1.00 31.86 185 ASN A C 1
ATOM 1465 O O . ASN A 1 185 ? 49.137 20.755 15.286 1.00 31.86 185 ASN A O 1
ATOM 1469 N N . PHE A 1 186 ? 46.977 21.336 15.111 1.00 33.94 186 PHE A N 1
ATOM 1470 C CA . PHE A 1 186 ? 47.127 22.013 13.821 1.00 33.94 186 PHE A CA 1
ATOM 1471 C C . PHE A 1 186 ? 47.146 23.524 14.064 1.00 33.94 186 PHE A C 1
ATOM 1473 O O . PHE A 1 186 ? 46.122 24.137 14.358 1.00 33.94 186 PHE A O 1
ATOM 1480 N N . LYS A 1 187 ? 48.342 24.116 14.018 1.00 37.50 187 LYS A N 1
ATOM 1481 C CA . LYS A 1 187 ? 48.560 25.562 14.131 1.00 37.50 187 LYS A CA 1
ATOM 1482 C C . LYS A 1 187 ? 48.605 26.127 12.707 1.00 37.50 187 LYS A C 1
ATOM 1484 O O . LYS A 1 187 ? 49.640 26.041 12.053 1.00 37.50 187 LYS A O 1
ATOM 1489 N N . SER A 1 188 ? 47.504 26.684 12.206 1.00 40.25 188 SER A N 1
ATOM 1490 C CA . SER A 1 188 ? 47.522 27.460 10.960 1.00 40.25 188 SER A CA 1
ATOM 1491 C C . SER A 1 188 ? 48.090 28.851 11.244 1.00 40.25 188 SER A C 1
ATOM 1493 O O . SER A 1 188 ? 47.510 29.640 11.990 1.00 40.25 188 SER A O 1
ATOM 1495 N N . LYS A 1 189 ? 49.267 29.117 10.680 1.00 41.81 189 LYS A N 1
ATOM 1496 C CA . LYS A 1 189 ? 49.992 30.384 10.749 1.00 41.81 189 LYS A CA 1
ATOM 1497 C C . LYS A 1 189 ? 49.418 31.333 9.696 1.00 41.81 189 LYS A C 1
ATOM 1499 O O . LYS A 1 189 ? 49.639 31.123 8.511 1.00 41.81 189 LYS A O 1
ATOM 1504 N N . VAL A 1 190 ? 48.683 32.353 10.131 1.00 45.22 190 VAL A N 1
ATOM 1505 C CA . VAL A 1 190 ? 48.344 33.513 9.296 1.00 45.22 190 VAL A CA 1
ATOM 1506 C C . VAL A 1 190 ? 49.584 34.408 9.278 1.00 45.22 190 VAL A C 1
ATOM 1508 O O . VAL A 1 190 ? 50.033 34.857 10.333 1.00 45.22 190 VAL A O 1
ATOM 1511 N N . ARG A 1 191 ? 50.197 34.577 8.104 1.00 44.12 191 ARG A N 1
ATOM 1512 C CA . ARG A 1 191 ? 51.175 35.639 7.848 1.00 44.12 191 ARG A CA 1
ATOM 1513 C C . ARG A 1 191 ? 50.421 36.840 7.282 1.00 44.12 191 ARG A C 1
ATOM 1515 O O . ARG A 1 191 ? 49.523 36.656 6.464 1.00 44.12 191 ARG A O 1
ATOM 1522 N N . SER A 1 192 ? 50.804 38.001 7.805 1.00 51.09 192 SER A N 1
ATOM 1523 C CA . SER A 1 192 ? 50.614 39.346 7.258 1.00 51.09 192 SER A CA 1
ATOM 1524 C C . SER A 1 192 ? 50.972 39.433 5.784 1.00 51.09 192 SER A C 1
ATOM 1526 O O . SER A 1 192 ? 51.999 38.796 5.438 1.00 51.09 192 SER A O 1
#